Protein AF-A0A170YDX3-F1 (afdb_monomer)

Structure (mmCIF, N/CA/C/O backbone):
data_AF-A0A170YDX3-F1
#
_entry.id   AF-A0A170YDX3-F1
#
loop_
_atom_site.group_PDB
_atom_site.id
_atom_site.type_symbol
_atom_site.label_atom_id
_atom_site.label_alt_id
_atom_site.label_comp_id
_atom_site.label_asym_id
_atom_site.label_entity_id
_atom_site.label_seq_id
_atom_site.pdbx_PDB_ins_code
_atom_site.Cartn_x
_atom_site.Cartn_y
_atom_site.Cartn_z
_atom_site.occupancy
_atom_site.B_iso_or_equiv
_atom_site.auth_seq_id
_atom_site.auth_comp_id
_atom_site.auth_asym_id
_atom_site.auth_atom_id
_atom_site.pdbx_PDB_model_num
ATOM 1 N N . LEU A 1 1 ? 2.307 12.681 -6.350 1.00 45.25 1 LEU A N 1
ATOM 2 C CA . LEU A 1 1 ? 1.265 11.631 -6.462 1.00 45.25 1 LEU A CA 1
ATOM 3 C C . LEU A 1 1 ? 0.857 11.036 -5.108 1.00 45.25 1 LEU A C 1
ATOM 5 O O . LEU A 1 1 ? -0.333 10.870 -4.889 1.00 45.25 1 LEU A O 1
ATOM 9 N N . MET A 1 2 ? 1.795 10.780 -4.183 1.00 42.75 2 MET A N 1
ATOM 10 C CA . MET A 1 2 ? 1.496 10.234 -2.843 1.00 42.75 2 MET A CA 1
ATOM 11 C C . MET A 1 2 ? 0.417 10.961 -2.006 1.00 42.75 2 MET A C 1
ATOM 13 O O . MET A 1 2 ? -0.334 10.257 -1.342 1.00 42.75 2 MET A O 1
ATOM 17 N N . PRO A 1 3 ? 0.260 12.305 -2.028 1.00 48.34 3 PRO A N 1
ATOM 18 C CA . PRO A 1 3 ? -0.672 12.975 -1.110 1.00 48.34 3 PRO A CA 1
ATOM 19 C C . PRO A 1 3 ? -2.149 12.617 -1.329 1.00 48.34 3 PRO A C 1
ATOM 21 O O . PRO A 1 3 ? -2.881 12.421 -0.366 1.00 48.34 3 PRO A O 1
ATOM 24 N N . ALA A 1 4 ? -2.585 12.480 -2.587 1.00 56.72 4 ALA A N 1
ATOM 25 C CA . ALA A 1 4 ? -3.968 12.115 -2.903 1.00 56.72 4 ALA A CA 1
ATOM 26 C C . ALA A 1 4 ? -4.280 10.663 -2.501 1.00 56.72 4 ALA A C 1
ATOM 28 O O . ALA A 1 4 ? -5.357 10.379 -1.986 1.00 56.72 4 ALA A O 1
ATOM 29 N N . LEU A 1 5 ? -3.310 9.759 -2.677 1.00 55.88 5 LEU A N 1
ATOM 30 C CA . LEU A 1 5 ? -3.430 8.355 -2.284 1.00 55.88 5 LEU A CA 1
ATOM 31 C C . LEU A 1 5 ? -3.449 8.191 -0.767 1.00 55.88 5 LEU A C 1
ATOM 33 O O . LEU A 1 5 ? -4.274 7.448 -0.251 1.00 55.88 5 LEU A O 1
ATOM 37 N N . LEU A 1 6 ? -2.584 8.917 -0.056 1.00 62.16 6 LEU A N 1
ATOM 38 C CA . LEU A 1 6 ? -2.574 8.945 1.407 1.00 62.16 6 LEU A CA 1
ATOM 39 C C . LEU A 1 6 ? -3.894 9.496 1.963 1.00 62.16 6 LEU A C 1
ATOM 41 O O . LEU A 1 6 ? -4.414 8.945 2.928 1.00 62.16 6 LEU A O 1
ATOM 45 N N . GLY A 1 7 ? -4.476 10.516 1.321 1.00 64.94 7 GLY A N 1
ATOM 46 C CA . GLY A 1 7 ? -5.788 11.053 1.693 1.00 64.94 7 GLY A CA 1
ATOM 47 C C . GLY A 1 7 ? -6.932 10.055 1.483 1.00 64.94 7 GLY A C 1
ATOM 48 O O . GLY A 1 7 ? -7.722 9.823 2.397 1.00 64.94 7 GLY A O 1
ATOM 49 N N . LEU A 1 8 ? -7.001 9.421 0.307 1.00 65.75 8 LEU A N 1
ATOM 50 C CA . LEU A 1 8 ? -8.024 8.414 -0.010 1.00 65.75 8 LEU A CA 1
ATOM 51 C C . LEU A 1 8 ? -7.902 7.169 0.875 1.00 65.75 8 LEU A C 1
ATOM 53 O O . LEU A 1 8 ? -8.895 6.714 1.440 1.00 65.75 8 LEU A O 1
ATOM 57 N N . LYS A 1 9 ? -6.683 6.652 1.044 1.00 69.62 9 LYS A N 1
ATOM 58 C CA . LYS A 1 9 ? -6.397 5.507 1.910 1.00 69.62 9 LYS A CA 1
ATOM 59 C C . LYS A 1 9 ? -6.723 5.814 3.373 1.00 69.62 9 LYS A C 1
ATOM 61 O O . LYS A 1 9 ? -7.405 5.021 4.019 1.00 69.62 9 LYS A O 1
ATOM 66 N N . GLY A 1 10 ? -6.291 6.974 3.870 1.00 69.88 10 GLY A N 1
ATOM 67 C CA . GLY A 1 10 ? -6.562 7.405 5.240 1.00 69.88 10 GLY A CA 1
ATOM 68 C C . GLY A 1 10 ? -8.059 7.514 5.529 1.00 69.88 10 GLY A C 1
ATOM 69 O O . GLY A 1 10 ? -8.504 7.110 6.598 1.00 69.88 10 GLY A O 1
ATOM 70 N N . ASN A 1 11 ? -8.858 7.962 4.556 1.00 75.81 11 ASN A N 1
ATOM 71 C CA . ASN A 1 11 ? -10.313 8.033 4.696 1.00 75.81 11 ASN A CA 1
ATOM 72 C C . ASN A 1 11 ? -10.962 6.643 4.848 1.00 75.81 11 ASN A C 1
ATOM 74 O O . ASN A 1 11 ? -11.883 6.468 5.648 1.00 75.81 11 ASN A O 1
ATOM 78 N N . LEU A 1 12 ? -10.468 5.635 4.121 1.00 73.31 12 LEU A N 1
ATOM 79 C CA . LEU A 1 12 ? -10.965 4.258 4.219 1.00 73.31 12 LEU A CA 1
ATOM 80 C C . LEU A 1 12 ? -10.582 3.592 5.538 1.00 73.31 12 LEU A C 1
ATOM 82 O O . LEU A 1 12 ? -11.432 2.999 6.202 1.00 73.31 12 LEU A O 1
ATOM 86 N N . GLU A 1 13 ? -9.323 3.734 5.946 1.00 74.75 13 GLU A N 1
ATOM 87 C CA . GLU A 1 13 ? -8.819 3.155 7.193 1.00 74.75 13 GLU A CA 1
ATOM 88 C C . GLU A 1 13 ? -9.470 3.807 8.420 1.00 74.75 13 GLU A C 1
ATOM 90 O O . GLU A 1 13 ? -9.848 3.103 9.355 1.00 74.75 13 GLU A O 1
ATOM 95 N N . MET A 1 14 ? -9.700 5.122 8.385 1.00 74.69 14 MET A N 1
ATOM 96 C CA . MET A 1 14 ? -10.436 5.845 9.426 1.00 74.69 14 MET A CA 1
ATOM 97 C C . MET A 1 14 ? -11.924 5.464 9.445 1.00 74.69 14 MET A C 1
ATOM 99 O O . MET A 1 14 ? -12.513 5.262 10.507 1.00 74.69 14 MET A O 1
ATOM 103 N N . THR A 1 15 ? -12.543 5.268 8.277 1.00 78.38 15 THR A N 1
ATOM 104 C CA . THR A 1 15 ? -13.930 4.779 8.215 1.00 78.38 15 THR A CA 1
ATOM 105 C C . THR A 1 15 ? -14.043 3.375 8.815 1.00 78.38 15 THR A C 1
ATOM 107 O O . THR A 1 15 ? -14.956 3.119 9.602 1.00 78.38 15 THR A O 1
ATOM 110 N N . LEU A 1 16 ? -13.106 2.473 8.505 1.00 77.81 16 LEU A N 1
ATOM 111 C CA . LEU A 1 16 ? -13.043 1.142 9.111 1.00 77.81 16 LEU A CA 1
ATOM 112 C C . LEU A 1 16 ? -12.835 1.227 10.633 1.00 77.81 16 LEU A C 1
ATOM 114 O O . LEU A 1 16 ? -13.528 0.538 11.381 1.00 77.81 16 LEU A O 1
ATOM 118 N N . ALA A 1 17 ? -11.921 2.085 11.089 1.00 75.12 17 ALA A N 1
ATOM 119 C CA . ALA A 1 17 ? -11.635 2.304 12.503 1.00 75.12 17 ALA A CA 1
ATOM 120 C C . ALA A 1 17 ? -12.865 2.797 13.282 1.00 75.12 17 ALA A C 1
ATOM 122 O O . ALA A 1 17 ? -13.174 2.237 14.335 1.00 75.12 17 ALA A O 1
ATOM 123 N N . SER A 1 18 ? -13.612 3.768 12.748 1.00 77.69 18 SER A N 1
ATOM 124 C CA . SER A 1 18 ? -14.830 4.281 13.393 1.00 77.69 18 SER A CA 1
ATOM 125 C C . SER A 1 18 ? -15.947 3.231 13.469 1.00 77.69 18 SER A C 1
ATOM 127 O O . SER A 1 18 ? -16.601 3.095 14.508 1.00 77.69 18 SER A O 1
ATOM 129 N N . ARG A 1 19 ? -16.131 2.423 12.410 1.00 78.06 19 ARG A N 1
ATOM 130 C CA . ARG A 1 19 ? -17.094 1.308 12.395 1.00 78.06 19 ARG A CA 1
ATOM 131 C C . ARG A 1 19 ? -16.729 0.257 13.436 1.00 78.06 19 ARG A C 1
ATOM 133 O O . ARG A 1 19 ? -17.566 -0.113 14.253 1.00 78.06 19 ARG A O 1
ATOM 140 N N . LEU A 1 20 ? -15.462 -0.154 13.464 1.00 75.06 20 LEU A N 1
ATOM 141 C CA . LEU A 1 20 ? -14.957 -1.101 14.456 1.00 75.06 20 LEU A CA 1
ATOM 142 C C . LEU A 1 20 ? -15.075 -0.551 15.881 1.00 75.06 20 LEU A C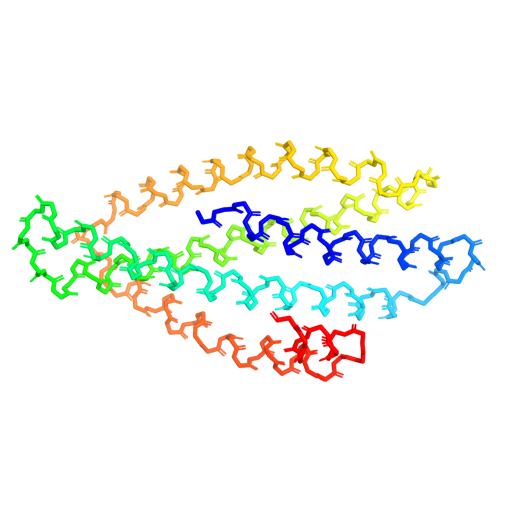 1
ATOM 144 O O . LEU A 1 20 ? -15.495 -1.274 16.776 1.00 75.06 20 LEU A O 1
ATOM 148 N N . SER A 1 21 ? -14.768 0.725 16.104 1.00 72.94 21 SER A N 1
ATOM 149 C CA . SER A 1 21 ? -14.912 1.360 17.418 1.00 72.94 21 SER A CA 1
ATOM 150 C C . SER A 1 21 ? -16.370 1.396 17.888 1.00 72.94 21 SER A C 1
ATOM 152 O O . SER A 1 21 ? -16.649 1.110 19.054 1.00 72.94 21 SER A O 1
ATOM 154 N N . THR A 1 22 ? -17.308 1.666 16.978 1.00 77.19 22 THR A N 1
ATOM 155 C CA . THR A 1 22 ? -18.746 1.673 17.282 1.00 77.19 22 THR A CA 1
ATOM 156 C C . THR A 1 22 ? -19.232 0.279 17.682 1.00 77.19 22 THR A C 1
ATOM 158 O O . THR A 1 22 ? -19.856 0.127 18.733 1.00 77.19 22 THR A O 1
ATOM 161 N N . GLU A 1 23 ? -18.871 -0.753 16.915 1.00 73.94 23 GLU A N 1
ATOM 162 C CA . GLU A 1 23 ? -19.208 -2.148 17.235 1.00 73.94 23 GLU A CA 1
ATOM 163 C C . GLU A 1 23 ? -18.539 -2.638 18.535 1.00 73.94 23 GLU A C 1
ATOM 165 O O . GLU A 1 23 ? -19.144 -3.391 19.307 1.00 73.94 23 GLU A O 1
ATOM 170 N N . ALA A 1 24 ? -17.323 -2.162 18.841 1.00 71.19 24 ALA A N 1
ATOM 171 C CA . ALA A 1 24 ? -16.646 -2.413 20.118 1.00 71.19 24 ALA A CA 1
ATOM 172 C C . ALA A 1 24 ? -17.432 -1.846 21.300 1.00 71.19 24 ALA A C 1
ATOM 174 O O . ALA A 1 24 ? -17.653 -2.529 22.302 1.00 71.19 24 ALA A O 1
ATOM 175 N N . ASN A 1 25 ? -17.851 -0.584 21.182 1.00 70.12 25 ASN A N 1
ATOM 176 C CA . ASN A 1 25 ? -18.515 0.146 22.255 1.00 70.12 25 ASN A CA 1
ATOM 177 C C . ASN A 1 25 ? -19.943 -0.359 22.506 1.00 70.12 25 ASN A C 1
ATOM 179 O O . ASN A 1 25 ? -20.414 -0.347 23.641 1.00 70.12 25 ASN A O 1
ATOM 183 N N . LEU A 1 26 ? -20.611 -0.865 21.468 1.00 73.62 26 LEU A N 1
ATOM 184 C CA . LEU A 1 26 ? -21.913 -1.527 21.580 1.00 73.62 26 LEU A CA 1
ATOM 185 C C . LEU A 1 26 ? -21.824 -2.940 22.189 1.00 73.62 26 LEU A C 1
ATOM 187 O O . LEU A 1 26 ? -22.855 -3.588 22.366 1.00 73.62 26 LEU A O 1
ATOM 191 N N . GLY A 1 27 ? -20.619 -3.436 22.499 1.00 65.25 27 GLY A N 1
ATOM 192 C CA . GLY A 1 27 ? -20.403 -4.797 23.002 1.00 65.25 27 GLY A CA 1
ATOM 193 C C . GLY A 1 27 ? -20.709 -5.882 21.964 1.00 65.25 27 GLY A C 1
ATOM 194 O O . GLY A 1 27 ? -20.820 -7.055 22.316 1.00 65.25 27 GLY A O 1
ATOM 195 N N . ARG A 1 28 ? -20.849 -5.492 20.690 1.00 59.84 28 ARG A N 1
ATOM 196 C CA . ARG A 1 28 ? -21.232 -6.342 19.552 1.00 59.84 28 ARG A CA 1
ATOM 197 C C . ARG A 1 28 ? -20.047 -6.896 18.770 1.00 59.84 28 ARG A C 1
ATOM 199 O O . ARG A 1 28 ? -20.241 -7.631 17.813 1.00 59.84 28 ARG A O 1
ATOM 206 N N . MET A 1 29 ? -18.823 -6.692 19.257 1.00 62.59 29 MET A N 1
ATOM 207 C CA . MET A 1 29 ? -17.602 -7.348 18.759 1.00 62.59 29 MET A CA 1
ATOM 208 C C . MET A 1 29 ? -17.585 -8.888 18.840 1.00 62.59 29 MET A C 1
ATOM 210 O O . MET A 1 29 ? -16.539 -9.508 18.665 1.00 62.59 29 MET A O 1
ATOM 214 N N . ALA A 1 30 ? -18.723 -9.517 19.123 1.00 53.84 30 ALA A N 1
ATOM 215 C CA . ALA A 1 30 ? -18.868 -10.949 19.302 1.00 53.84 30 ALA A CA 1
ATOM 216 C C . ALA A 1 30 ? -18.833 -11.744 17.987 1.00 53.84 30 ALA A C 1
ATOM 218 O O . ALA A 1 30 ? -18.538 -12.935 18.047 1.00 53.84 30 ALA A O 1
ATOM 219 N N . ASP A 1 31 ? -19.078 -11.121 16.824 1.00 71.25 31 ASP A N 1
ATOM 220 C CA . ASP A 1 31 ? -19.025 -11.812 15.532 1.00 71.25 31 ASP A CA 1
ATOM 221 C C . ASP A 1 31 ? -17.697 -11.561 14.789 1.00 71.25 31 ASP A C 1
ATOM 223 O O . ASP A 1 31 ? -17.578 -10.636 13.978 1.00 71.25 31 ASP A O 1
ATOM 227 N N . PRO A 1 32 ? -16.670 -12.416 14.985 1.00 70.50 32 PRO A N 1
ATOM 228 C CA . PRO A 1 32 ? -15.399 -12.295 14.270 1.00 70.50 32 PRO A CA 1
ATOM 229 C C . PRO A 1 32 ? -15.576 -12.402 12.750 1.00 70.50 32 PRO A C 1
ATOM 231 O O . PRO A 1 32 ? -14.732 -11.919 12.001 1.00 70.50 32 PRO A O 1
ATOM 234 N N . LYS A 1 33 ? -16.671 -13.008 12.274 1.00 77.00 33 LYS A N 1
ATOM 235 C CA . LYS A 1 33 ? -16.996 -13.088 10.845 1.00 77.00 33 LYS A CA 1
ATOM 236 C C . LYS A 1 33 ? -17.240 -11.713 10.230 1.00 77.00 33 LYS A C 1
ATOM 238 O O . LYS A 1 33 ? -16.701 -11.440 9.161 1.00 77.00 33 LYS A O 1
ATOM 243 N N . GLU A 1 34 ? -18.011 -10.858 10.895 1.00 75.75 34 GLU A N 1
ATOM 244 C CA . GLU A 1 34 ? -18.352 -9.525 10.386 1.00 75.75 34 GLU A CA 1
ATOM 245 C C . GLU A 1 34 ? -17.118 -8.613 10.389 1.00 75.75 34 GLU A C 1
ATOM 247 O O . GLU A 1 34 ? -16.830 -7.919 9.413 1.00 75.75 34 GLU A O 1
ATOM 252 N N . LEU A 1 35 ? -16.299 -8.732 11.438 1.00 75.69 35 LEU A N 1
ATOM 253 C CA . LEU A 1 35 ? -15.000 -8.073 11.552 1.00 75.69 35 LEU A CA 1
ATOM 254 C C . LEU A 1 35 ? -14.048 -8.460 10.407 1.00 75.69 35 LEU A C 1
ATOM 256 O O . LEU A 1 35 ? -13.483 -7.589 9.741 1.00 75.69 35 LEU A O 1
ATOM 260 N N . TRP A 1 36 ? -13.906 -9.759 10.128 1.00 78.06 36 TRP A N 1
ATOM 261 C CA . TRP A 1 36 ? -13.095 -10.246 9.009 1.00 78.06 36 TRP A CA 1
ATOM 262 C C . TRP A 1 36 ? -13.655 -9.825 7.646 1.00 78.06 36 TRP A C 1
ATOM 264 O O . TRP A 1 36 ? -12.875 -9.531 6.736 1.00 78.06 36 TRP A O 1
ATOM 274 N N . MET A 1 37 ? -14.978 -9.741 7.489 1.00 78.31 37 MET A N 1
ATOM 275 C CA . MET A 1 37 ? -15.607 -9.204 6.278 1.00 78.31 37 MET A CA 1
ATOM 276 C C . MET A 1 37 ? -15.249 -7.730 6.068 1.00 78.31 37 MET A C 1
ATOM 278 O O . MET A 1 37 ? -14.798 -7.364 4.984 1.00 78.31 37 MET A O 1
ATOM 282 N N . MET A 1 38 ? -15.359 -6.887 7.095 1.00 77.00 38 MET A N 1
ATOM 283 C CA . MET A 1 38 ? -14.991 -5.470 6.988 1.00 77.00 38 MET A CA 1
ATOM 284 C C . MET A 1 38 ? -13.497 -5.278 6.680 1.00 77.00 38 MET A C 1
ATOM 286 O O . MET A 1 38 ? -13.139 -4.504 5.789 1.00 77.00 38 MET A O 1
ATOM 290 N N . ILE A 1 39 ? -12.624 -6.026 7.362 1.00 81.00 39 ILE A N 1
ATOM 291 C CA . ILE A 1 39 ? -11.168 -5.979 7.156 1.00 81.00 39 ILE A CA 1
ATOM 292 C C . ILE A 1 39 ? -10.787 -6.428 5.741 1.00 81.00 39 ILE A C 1
ATOM 294 O O . ILE A 1 39 ? -10.029 -5.738 5.058 1.00 81.00 39 ILE A O 1
ATOM 298 N N . SER A 1 40 ? -11.302 -7.575 5.292 1.00 80.81 40 SER A N 1
ATOM 299 C CA . SER A 1 40 ? -10.967 -8.132 3.974 1.00 80.81 40 SER A CA 1
ATOM 300 C C . SER A 1 40 ? -11.466 -7.251 2.830 1.00 80.81 40 SER A C 1
ATOM 302 O O . SER A 1 40 ? -10.737 -7.059 1.857 1.00 80.81 40 SER A O 1
ATOM 304 N N . GLY A 1 41 ? -12.653 -6.651 2.968 1.00 80.44 41 GLY A N 1
ATOM 305 C CA . GLY A 1 41 ? -13.157 -5.659 2.020 1.00 80.44 41 GLY A CA 1
ATOM 306 C C . GLY A 1 41 ? -12.241 -4.442 1.936 1.00 80.44 41 GLY A C 1
ATOM 307 O O . GLY A 1 41 ? -11.830 -4.054 0.842 1.00 80.44 41 GLY A O 1
ATOM 308 N N . ASN A 1 42 ? -11.867 -3.863 3.082 1.00 82.75 42 ASN A N 1
ATOM 309 C CA . ASN A 1 42 ? -10.978 -2.701 3.114 1.00 82.75 42 ASN A CA 1
ATOM 310 C C . ASN A 1 42 ? -9.611 -3.012 2.485 1.00 82.75 42 ASN A C 1
ATOM 312 O O . ASN A 1 42 ? -9.109 -2.241 1.668 1.00 82.75 42 ASN A O 1
ATOM 316 N N . LEU A 1 43 ? -9.035 -4.175 2.806 1.00 82.12 43 LEU A N 1
ATOM 317 C CA . LEU A 1 43 ? -7.765 -4.613 2.233 1.00 82.12 43 LEU A CA 1
ATOM 318 C C . LEU A 1 43 ? -7.862 -4.791 0.710 1.00 82.12 43 LEU A C 1
ATOM 320 O O . LEU A 1 43 ? -6.948 -4.387 -0.005 1.00 82.12 43 LEU A O 1
ATOM 324 N N . ALA A 1 44 ? -8.978 -5.324 0.206 1.00 81.56 44 ALA A N 1
ATOM 325 C CA . ALA A 1 44 ? -9.219 -5.480 -1.226 1.00 81.56 44 ALA A CA 1
ATOM 326 C C . ALA A 1 44 ? -9.306 -4.134 -1.968 1.00 81.56 44 ALA A C 1
ATOM 328 O O . ALA A 1 44 ? -8.731 -3.987 -3.049 1.00 81.56 44 ALA A O 1
ATOM 329 N N . VAL A 1 45 ? -9.968 -3.132 -1.379 1.00 81.00 45 VAL A N 1
ATOM 330 C CA . VAL A 1 45 ? -10.041 -1.779 -1.960 1.00 81.00 45 VAL A CA 1
ATOM 331 C C . VAL A 1 45 ? -8.667 -1.106 -1.957 1.00 81.00 45 VAL A C 1
ATOM 333 O O . VAL A 1 45 ? -8.252 -0.566 -2.984 1.00 81.00 45 VAL A O 1
ATOM 336 N N . VAL A 1 46 ? -7.924 -1.188 -0.847 1.00 81.00 46 VAL A N 1
ATOM 337 C CA . VAL A 1 46 ? -6.556 -0.645 -0.753 1.00 81.00 46 VAL A CA 1
ATOM 338 C C . VAL A 1 46 ? -5.631 -1.301 -1.785 1.00 81.00 46 VAL A C 1
ATOM 340 O O . VAL A 1 46 ? -4.832 -0.608 -2.413 1.00 81.00 46 VAL A O 1
ATOM 343 N N . GLN A 1 47 ? -5.770 -2.609 -2.027 1.00 82.56 47 GLN A N 1
ATOM 344 C CA . GLN A 1 47 ? -5.041 -3.304 -3.094 1.00 82.56 47 GLN A CA 1
ATOM 345 C C . GLN A 1 47 ? -5.395 -2.786 -4.489 1.00 82.56 47 GLN A C 1
ATOM 347 O O . GLN A 1 47 ? -4.496 -2.517 -5.285 1.00 82.56 47 GLN A O 1
ATOM 352 N N . CYS A 1 48 ? -6.682 -2.592 -4.786 1.00 82.06 48 CYS A N 1
ATOM 353 C CA . CYS A 1 48 ? -7.098 -2.037 -6.075 1.00 82.06 48 CYS A CA 1
ATOM 354 C C . CYS A 1 48 ? -6.498 -0.641 -6.302 1.00 82.06 48 CYS A C 1
ATOM 356 O O . CYS A 1 48 ? -5.913 -0.385 -7.356 1.00 82.06 48 CYS A O 1
ATOM 358 N N . GLN A 1 49 ? -6.567 0.239 -5.298 1.00 80.38 49 GLN A N 1
ATOM 359 C CA . GLN A 1 49 ? -5.980 1.581 -5.379 1.00 80.38 49 GLN A CA 1
ATOM 360 C C . GLN A 1 49 ? -4.460 1.533 -5.589 1.00 80.38 49 GLN A C 1
ATOM 362 O O . GLN A 1 49 ? -3.923 2.279 -6.410 1.00 80.38 49 GLN A O 1
ATOM 367 N N . ALA A 1 50 ? -3.766 0.631 -4.892 1.00 81.44 50 ALA A N 1
ATOM 368 C CA . ALA A 1 50 ? -2.323 0.456 -5.014 1.00 81.44 50 ALA A CA 1
ATOM 369 C C . ALA A 1 50 ? -1.891 0.052 -6.427 1.00 81.44 50 ALA A C 1
ATOM 371 O O . ALA A 1 50 ? -0.921 0.599 -6.953 1.00 81.44 50 ALA A O 1
ATOM 372 N N . ILE A 1 51 ? -2.624 -0.870 -7.054 1.00 82.50 51 ILE A N 1
ATOM 373 C CA . ILE A 1 51 ? -2.336 -1.336 -8.413 1.00 82.50 51 ILE A CA 1
ATOM 374 C C . ILE A 1 51 ? -2.567 -0.210 -9.423 1.00 82.50 51 ILE A C 1
ATOM 376 O O . ILE A 1 51 ? -1.688 0.068 -10.242 1.00 82.50 51 ILE A O 1
ATOM 380 N N . VAL A 1 52 ? -3.711 0.479 -9.331 1.00 82.12 52 VAL A N 1
ATOM 381 C CA . VAL A 1 52 ? -4.043 1.613 -10.210 1.00 82.12 52 VAL A CA 1
ATOM 382 C C . VAL A 1 52 ? -2.974 2.700 -10.112 1.00 82.12 52 VAL A C 1
ATOM 384 O O . VAL A 1 52 ? -2.513 3.223 -11.128 1.00 82.12 52 VAL A O 1
ATOM 387 N N . VAL A 1 53 ? -2.519 3.012 -8.899 1.00 81.50 53 VAL A N 1
ATOM 388 C CA . VAL A 1 53 ? -1.513 4.059 -8.711 1.00 81.50 53 VAL A CA 1
ATOM 389 C C . VAL A 1 53 ? -0.111 3.596 -9.085 1.00 81.50 53 VAL A C 1
ATOM 391 O O . VAL A 1 53 ? 0.633 4.388 -9.659 1.00 81.50 53 VAL A O 1
ATOM 394 N N . GLY A 1 54 ? 0.250 2.336 -8.846 1.00 82.81 54 GLY A N 1
ATOM 395 C CA . GLY A 1 54 ? 1.494 1.763 -9.366 1.00 82.81 54 GLY A CA 1
ATOM 396 C C . GLY A 1 54 ? 1.559 1.863 -10.892 1.00 82.81 54 GLY A C 1
ATOM 397 O O . GLY A 1 54 ? 2.571 2.279 -11.455 1.00 82.81 54 GLY A O 1
ATOM 398 N N . PHE A 1 55 ? 0.442 1.597 -11.570 1.00 81.00 55 PHE A N 1
ATOM 399 C CA . PHE A 1 55 ? 0.355 1.737 -13.019 1.00 81.00 55 PHE A CA 1
ATOM 400 C C . PHE A 1 55 ? 0.491 3.199 -13.472 1.00 81.00 55 PHE A C 1
ATOM 402 O O . PHE A 1 55 ? 1.347 3.507 -14.303 1.00 81.00 55 PHE A O 1
ATOM 409 N N . LEU A 1 56 ? -0.273 4.123 -12.881 1.00 83.25 56 LEU A N 1
ATOM 410 C CA . LEU A 1 56 ? -0.169 5.560 -13.178 1.00 83.25 56 LEU A CA 1
ATOM 411 C C . LEU A 1 56 ? 1.239 6.112 -12.908 1.00 83.25 56 LEU A C 1
ATOM 413 O O . LEU A 1 56 ? 1.764 6.889 -13.704 1.00 83.25 56 LEU A O 1
ATOM 417 N N . SER A 1 57 ? 1.870 5.684 -11.814 1.00 82.25 57 SER A N 1
ATOM 418 C CA . SER A 1 57 ? 3.244 6.051 -11.464 1.00 82.25 57 SER A CA 1
ATOM 419 C C . SER A 1 57 ? 4.232 5.602 -12.542 1.00 82.25 57 SER A C 1
ATOM 421 O O . SER A 1 57 ? 5.086 6.383 -12.965 1.00 82.25 57 SER A O 1
ATOM 423 N N . SER A 1 58 ? 4.067 4.381 -13.062 1.00 82.50 58 SER A N 1
ATOM 424 C CA . SER A 1 58 ? 4.899 3.886 -14.159 1.00 82.50 58 SER A CA 1
ATOM 425 C C . SER A 1 58 ? 4.735 4.686 -15.454 1.00 82.50 58 SER A C 1
ATOM 427 O O . SER A 1 58 ? 5.734 4.976 -16.106 1.00 82.50 58 SER A O 1
ATOM 429 N N . LEU A 1 59 ? 3.514 5.121 -15.793 1.00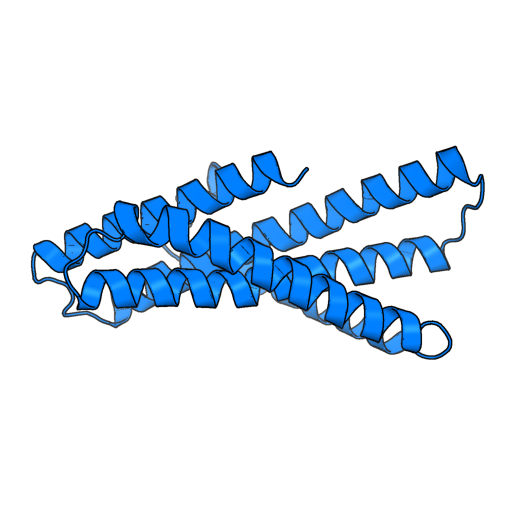 83.94 59 LEU A N 1
ATOM 430 C CA . LEU A 1 59 ? 3.273 5.976 -16.961 1.00 83.94 59 LEU A CA 1
ATOM 431 C C . LEU A 1 59 ? 4.001 7.314 -16.831 1.00 83.94 59 LEU A C 1
ATOM 433 O O . LEU A 1 59 ? 4.679 7.742 -17.764 1.00 83.94 59 LEU A O 1
ATOM 437 N N . VAL A 1 60 ? 3.907 7.950 -15.661 1.00 84.19 60 VAL A N 1
ATOM 438 C CA . VAL A 1 60 ? 4.624 9.201 -15.382 1.00 84.19 60 VAL A CA 1
ATOM 439 C C . VAL A 1 60 ? 6.133 8.990 -15.502 1.00 84.19 60 VAL A C 1
ATOM 441 O O . VAL A 1 60 ? 6.809 9.787 -16.147 1.00 84.19 60 VAL A O 1
ATOM 444 N N . ALA A 1 61 ? 6.663 7.904 -14.940 1.00 82.44 61 ALA A N 1
ATOM 445 C CA . ALA A 1 61 ? 8.089 7.605 -15.011 1.00 82.44 61 ALA A CA 1
ATOM 446 C C . ALA A 1 61 ? 8.577 7.390 -16.455 1.00 82.44 61 ALA A C 1
ATOM 448 O O . ALA A 1 61 ? 9.646 7.879 -16.811 1.00 82.44 61 ALA A O 1
ATOM 449 N N . VAL A 1 62 ? 7.784 6.728 -17.303 1.00 82.75 62 VAL A N 1
ATOM 450 C CA . VAL A 1 62 ? 8.096 6.526 -18.730 1.00 82.75 62 VAL A CA 1
ATOM 451 C C . VAL A 1 62 ? 8.095 7.850 -19.495 1.00 82.75 62 VAL A C 1
ATOM 453 O O . VAL A 1 62 ? 9.010 8.096 -20.279 1.00 82.75 62 VAL A O 1
ATOM 456 N N . ILE A 1 63 ? 7.115 8.725 -19.242 1.00 85.00 63 ILE A N 1
ATOM 457 C CA . ILE A 1 63 ? 7.057 10.062 -19.854 1.00 85.00 63 ILE A CA 1
ATOM 458 C C . ILE A 1 63 ? 8.290 10.885 -19.460 1.00 85.00 63 ILE A C 1
ATOM 460 O O . ILE A 1 63 ? 8.908 11.508 -20.318 1.00 85.00 63 ILE A O 1
ATOM 464 N N . LEU A 1 64 ? 8.680 10.864 -18.182 1.00 83.62 64 LEU A N 1
ATOM 465 C CA . LEU A 1 64 ? 9.878 11.567 -17.715 1.00 83.62 64 LEU A CA 1
ATOM 466 C C . LEU A 1 64 ? 11.149 10.993 -18.353 1.00 83.62 64 LEU A C 1
ATOM 468 O O . LEU A 1 64 ? 11.991 11.760 -18.813 1.00 83.62 64 LEU A O 1
ATOM 472 N N . LEU A 1 65 ? 11.277 9.664 -18.431 1.00 82.62 65 LEU A N 1
ATOM 473 C CA . LEU A 1 65 ? 12.433 9.015 -19.056 1.00 82.62 65 LEU A CA 1
ATOM 474 C C . LEU A 1 65 ? 12.581 9.440 -20.524 1.00 82.62 65 LEU A C 1
ATOM 476 O O . LEU A 1 65 ? 13.684 9.761 -20.961 1.00 82.62 65 LEU A O 1
ATOM 480 N N . TYR A 1 66 ? 11.462 9.505 -21.249 1.00 82.25 66 TYR A N 1
ATOM 481 C CA . TYR A 1 66 ? 11.423 9.975 -22.630 1.00 82.25 66 TYR A CA 1
ATOM 482 C C . TYR A 1 66 ? 11.849 11.446 -22.749 1.00 82.25 66 TYR A C 1
ATOM 484 O O . TYR A 1 66 ? 12.722 11.765 -23.546 1.00 82.25 66 TYR A O 1
ATOM 492 N N . VAL A 1 67 ? 11.297 12.337 -21.918 1.00 87.25 67 VAL A N 1
ATOM 493 C CA . VAL A 1 67 ? 11.584 13.783 -21.981 1.00 87.25 67 VAL A CA 1
ATOM 494 C C . VAL A 1 67 ? 13.034 14.121 -21.615 1.00 87.25 67 VAL A C 1
ATOM 496 O O . VAL A 1 67 ? 13.616 15.017 -22.220 1.00 87.25 67 VAL A O 1
ATOM 499 N N . PHE A 1 68 ? 13.617 13.449 -20.618 1.00 84.69 68 PHE A N 1
ATOM 500 C CA . PHE A 1 68 ? 14.949 13.798 -20.106 1.00 84.69 68 PHE A CA 1
ATOM 501 C C . PHE A 1 68 ? 16.103 13.075 -20.799 1.00 84.69 68 PHE A C 1
ATOM 503 O O . PHE A 1 68 ? 17.204 13.622 -20.848 1.00 84.69 68 PHE A O 1
ATOM 510 N N . HIS A 1 69 ? 15.884 11.854 -21.291 1.00 79.19 69 HIS A N 1
ATOM 511 C CA . HIS A 1 69 ? 16.960 11.011 -21.816 1.00 79.19 69 HIS A CA 1
ATOM 512 C C . HIS A 1 69 ? 16.802 10.642 -23.293 1.00 79.19 69 HIS A C 1
ATOM 514 O O . HIS A 1 69 ? 17.729 10.050 -23.834 1.00 79.19 69 HIS A O 1
ATOM 520 N N . ASP A 1 70 ? 15.668 10.960 -23.933 1.00 73.25 70 ASP A N 1
ATOM 521 C CA . ASP A 1 70 ? 15.353 10.649 -25.344 1.00 73.25 70 ASP A CA 1
ATOM 522 C C . ASP A 1 70 ? 15.527 9.154 -25.715 1.00 73.25 70 ASP A C 1
ATOM 524 O O . ASP A 1 70 ? 15.547 8.755 -26.878 1.00 73.25 70 ASP A O 1
ATOM 528 N N . GLU A 1 71 ? 15.631 8.284 -24.703 1.00 65.81 71 GLU A N 1
ATOM 529 C CA . GLU A 1 71 ? 15.788 6.844 -24.853 1.00 65.81 71 GLU A CA 1
ATOM 530 C C . GLU A 1 71 ? 14.448 6.144 -24.632 1.00 65.81 71 GLU A C 1
ATOM 532 O O . GLU A 1 71 ? 14.029 5.875 -23.502 1.00 65.81 71 GLU A O 1
ATOM 537 N N . PHE A 1 72 ? 13.793 5.772 -25.730 1.00 68.00 72 PHE A N 1
ATOM 538 C CA . PHE A 1 72 ? 12.617 4.912 -25.681 1.00 68.00 72 PHE A CA 1
ATOM 539 C C . PHE A 1 72 ? 13.008 3.445 -25.894 1.00 68.00 72 PHE A C 1
ATOM 541 O O . PHE A 1 72 ? 13.068 2.949 -27.018 1.00 68.00 72 PHE A O 1
ATOM 548 N N . SER A 1 73 ? 13.265 2.725 -24.799 1.00 76.56 73 SER A N 1
ATOM 549 C CA . SER A 1 73 ? 13.426 1.267 -24.835 1.00 76.56 73 SER A CA 1
ATOM 550 C C . SER A 1 73 ? 12.190 0.578 -24.269 1.00 76.56 73 SER A C 1
ATOM 552 O O . SER A 1 73 ? 11.871 0.711 -23.086 1.00 76.56 73 SER A O 1
ATOM 554 N N . ILE A 1 74 ? 11.521 -0.216 -25.109 1.00 72.62 74 ILE A N 1
ATOM 555 C CA . ILE A 1 74 ? 10.339 -1.010 -24.736 1.00 72.62 74 ILE A CA 1
ATOM 556 C C . ILE A 1 74 ? 10.650 -1.922 -23.539 1.00 72.62 74 ILE A C 1
ATOM 558 O O . ILE A 1 74 ? 9.819 -2.076 -22.646 1.00 72.62 74 ILE A O 1
ATOM 562 N N . GLN A 1 75 ? 11.866 -2.472 -23.477 1.00 69.38 75 GLN A N 1
ATOM 563 C CA . GLN A 1 75 ? 12.306 -3.317 -22.366 1.00 69.38 75 GLN A CA 1
ATOM 564 C C . GLN A 1 75 ? 12.357 -2.537 -21.046 1.00 69.38 75 GLN A C 1
ATOM 566 O O . GLN A 1 75 ? 11.812 -3.003 -20.045 1.00 69.38 75 GLN A O 1
ATOM 571 N N . LYS A 1 76 ? 12.937 -1.327 -21.051 1.00 70.31 76 LYS A N 1
ATOM 572 C CA . LYS A 1 76 ? 12.997 -0.462 -19.861 1.00 70.31 76 LYS A CA 1
ATOM 573 C C . LYS A 1 76 ? 11.589 -0.065 -19.406 1.00 70.31 76 LYS A C 1
ATOM 575 O O . LYS A 1 76 ? 11.298 -0.151 -18.219 1.00 70.31 76 LYS A O 1
ATOM 580 N N . THR A 1 77 ? 10.702 0.276 -20.341 1.00 75.88 77 THR A N 1
ATOM 581 C CA . THR A 1 77 ? 9.299 0.639 -20.070 1.00 75.88 77 THR A CA 1
ATOM 582 C C . THR A 1 77 ? 8.510 -0.495 -19.412 1.00 75.88 77 THR A C 1
ATOM 584 O O . THR A 1 77 ? 7.875 -0.286 -18.376 1.00 75.88 77 THR A O 1
ATOM 587 N N . VAL A 1 78 ? 8.571 -1.709 -19.970 1.00 71.00 78 VAL A N 1
ATOM 588 C CA . VAL A 1 78 ? 7.872 -2.879 -19.409 1.00 71.00 78 VAL A CA 1
ATOM 589 C C . VAL A 1 78 ? 8.426 -3.231 -18.028 1.00 71.00 78 VAL A C 1
ATOM 591 O O . VAL A 1 78 ? 7.655 -3.500 -17.107 1.00 71.00 78 VAL A O 1
ATOM 594 N N . MET A 1 79 ? 9.747 -3.168 -17.852 1.00 69.38 79 MET A N 1
ATOM 595 C CA . MET A 1 79 ? 10.397 -3.463 -16.575 1.00 69.38 79 MET A CA 1
ATOM 596 C C . MET A 1 79 ? 10.063 -2.421 -15.495 1.00 69.38 79 MET A C 1
ATOM 598 O O . MET A 1 79 ? 9.800 -2.790 -14.349 1.00 69.38 79 MET A O 1
ATOM 602 N N . LEU A 1 80 ? 9.987 -1.134 -15.854 1.00 73.31 80 LEU A N 1
ATOM 603 C CA . LEU A 1 80 ? 9.563 -0.068 -14.941 1.00 73.31 80 LEU A CA 1
ATOM 604 C C . LEU A 1 80 ? 8.113 -0.248 -14.488 1.00 73.31 80 LEU A C 1
ATOM 606 O O . LEU A 1 80 ? 7.813 -0.087 -13.305 1.00 73.31 80 LEU A O 1
ATOM 610 N N . CYS A 1 81 ? 7.222 -0.608 -15.413 1.00 75.06 81 CYS A N 1
ATOM 611 C CA . CYS A 1 81 ? 5.823 -0.881 -15.099 1.00 75.06 81 CYS A CA 1
ATOM 612 C C . CYS A 1 81 ? 5.686 -2.082 -14.155 1.00 75.06 81 CYS A C 1
ATOM 614 O O . CYS A 1 81 ? 5.028 -1.980 -13.116 1.00 75.06 81 CYS A O 1
ATOM 616 N N . ALA A 1 82 ? 6.403 -3.172 -14.453 1.00 69.94 82 ALA A N 1
ATOM 617 C CA . ALA A 1 82 ? 6.472 -4.364 -13.611 1.00 69.94 82 ALA A CA 1
ATOM 618 C C . ALA A 1 82 ? 6.880 -4.036 -12.178 1.00 69.94 82 ALA A C 1
ATOM 620 O O . ALA A 1 82 ? 6.205 -4.409 -11.214 1.00 69.94 82 ALA A O 1
ATOM 621 N N . CYS A 1 83 ? 7.993 -3.315 -12.060 1.00 68.75 83 CYS A N 1
ATOM 622 C CA . CYS A 1 83 ? 8.582 -2.936 -10.792 1.00 68.75 83 CYS A CA 1
ATOM 623 C C . CYS A 1 83 ? 7.641 -2.024 -10.006 1.00 68.75 83 CYS A C 1
ATOM 625 O O . CYS A 1 83 ? 7.378 -2.285 -8.834 1.00 68.75 83 CYS A O 1
ATOM 627 N N . SER A 1 84 ? 7.085 -0.994 -10.648 1.00 76.25 84 SER A N 1
ATOM 628 C CA . SER A 1 84 ? 6.228 -0.018 -9.976 1.00 76.25 84 SER A CA 1
ATOM 629 C C . SER A 1 84 ? 4.952 -0.656 -9.429 1.00 76.25 84 SER A C 1
ATOM 631 O O . SER A 1 84 ? 4.646 -0.488 -8.249 1.00 76.25 84 SER A O 1
ATOM 633 N N . VAL A 1 85 ? 4.250 -1.456 -10.239 1.00 78.31 85 VAL A N 1
ATOM 634 C CA . VAL A 1 85 ? 3.014 -2.132 -9.815 1.00 78.31 85 VAL A CA 1
ATOM 635 C C . VAL A 1 85 ? 3.294 -3.164 -8.725 1.00 78.31 85 VAL A C 1
ATOM 637 O O . VAL A 1 85 ? 2.586 -3.194 -7.718 1.00 78.31 85 VAL A O 1
ATOM 640 N N . THR A 1 86 ? 4.345 -3.974 -8.880 1.00 70.69 86 THR A N 1
ATOM 641 C CA . THR A 1 86 ? 4.721 -4.990 -7.882 1.00 70.69 86 THR A CA 1
ATOM 642 C C . THR A 1 86 ? 5.092 -4.336 -6.553 1.00 70.69 86 THR A C 1
ATOM 644 O O . THR A 1 86 ? 4.569 -4.714 -5.505 1.00 70.69 86 THR A O 1
ATOM 647 N N . THR A 1 87 ? 5.938 -3.306 -6.593 1.00 71.00 87 THR A N 1
ATOM 648 C CA . THR A 1 87 ? 6.375 -2.569 -5.401 1.00 71.00 87 THR A CA 1
ATOM 649 C C . THR A 1 87 ? 5.191 -1.901 -4.710 1.00 71.00 87 THR A C 1
ATOM 651 O O . THR A 1 87 ? 5.025 -2.061 -3.502 1.00 71.00 87 THR A O 1
ATOM 654 N N . ALA A 1 88 ? 4.331 -1.208 -5.464 1.00 75.31 88 ALA A N 1
ATOM 655 C CA . ALA A 1 88 ? 3.153 -0.538 -4.919 1.00 75.31 88 ALA A CA 1
ATOM 656 C C . ALA A 1 88 ? 2.167 -1.527 -4.276 1.00 75.31 88 ALA A C 1
ATOM 658 O O . ALA A 1 88 ? 1.652 -1.254 -3.190 1.00 75.31 88 ALA A O 1
ATOM 659 N N . SER A 1 89 ? 1.945 -2.686 -4.903 1.00 78.06 89 SER A N 1
ATOM 660 C CA . SER A 1 89 ? 1.024 -3.717 -4.404 1.00 78.06 89 SER A CA 1
ATOM 661 C C . SER A 1 89 ? 1.544 -4.368 -3.121 1.00 78.06 89 SER A C 1
ATOM 663 O O . SER A 1 89 ? 0.823 -4.431 -2.123 1.00 78.06 89 SER A O 1
ATOM 665 N N . VAL A 1 90 ? 2.816 -4.786 -3.108 1.00 72.75 90 VAL A N 1
ATOM 666 C CA . VAL A 1 90 ? 3.460 -5.403 -1.934 1.00 72.75 90 VAL A CA 1
ATOM 667 C C . VAL A 1 90 ? 3.529 -4.419 -0.768 1.00 72.75 90 VAL A C 1
ATOM 669 O O . VAL A 1 90 ? 3.143 -4.768 0.350 1.00 72.75 90 VAL A O 1
ATOM 672 N N . ALA A 1 91 ? 3.952 -3.178 -1.026 1.00 72.19 91 ALA A N 1
ATOM 673 C CA . ALA A 1 91 ? 3.999 -2.135 -0.007 1.00 72.19 91 ALA A CA 1
ATOM 674 C C . ALA A 1 91 ? 2.611 -1.857 0.576 1.00 72.19 91 ALA A C 1
ATOM 676 O O . ALA A 1 91 ? 2.446 -1.815 1.795 1.00 72.19 91 ALA A O 1
ATOM 677 N N . SER A 1 92 ? 1.591 -1.748 -0.275 1.00 77.44 92 SER A N 1
ATOM 678 C CA . SER A 1 92 ? 0.223 -1.490 0.177 1.00 77.44 92 SER A CA 1
ATOM 679 C C . SER A 1 92 ? -0.396 -2.677 0.909 1.00 77.44 92 SER A C 1
ATOM 681 O O . SER A 1 92 ? -1.213 -2.467 1.802 1.00 77.44 92 SER A O 1
ATOM 683 N N . PHE A 1 93 ? 0.003 -3.910 0.587 1.00 76.81 93 PHE A N 1
ATOM 684 C CA . PHE A 1 93 ? -0.471 -5.113 1.277 1.00 76.81 93 PHE A CA 1
ATOM 685 C C . PHE A 1 93 ? 0.075 -5.189 2.696 1.00 76.81 93 PHE A C 1
ATOM 687 O O . PHE A 1 93 ? -0.692 -5.299 3.652 1.00 76.81 93 PHE A O 1
ATOM 694 N N . LEU A 1 94 ? 1.396 -5.066 2.831 1.00 73.56 94 LEU A N 1
ATOM 695 C CA . LEU A 1 94 ? 2.067 -5.065 4.128 1.00 73.56 94 LEU A CA 1
ATOM 696 C C . LEU A 1 94 ? 1.580 -3.910 4.995 1.00 73.56 94 LEU A C 1
ATOM 698 O O . LEU A 1 94 ? 1.265 -4.108 6.169 1.00 73.56 94 LEU A O 1
ATOM 702 N N . LEU A 1 95 ? 1.452 -2.724 4.401 1.00 73.56 95 LEU A N 1
ATOM 703 C CA . LEU A 1 95 ? 0.962 -1.565 5.122 1.00 73.56 95 LEU A CA 1
ATOM 704 C C . LEU A 1 95 ? -0.510 -1.730 5.517 1.00 73.56 95 LEU A C 1
ATOM 706 O O . LEU A 1 95 ? -0.854 -1.404 6.641 1.00 73.56 95 LEU A O 1
ATOM 710 N N . GLY A 1 96 ? -1.358 -2.295 4.653 1.00 77.44 96 GLY A N 1
ATOM 711 C CA . GLY A 1 96 ? -2.755 -2.593 4.978 1.00 77.44 96 GLY A CA 1
ATOM 712 C C . GLY A 1 96 ? -2.906 -3.588 6.135 1.00 77.44 96 GLY A C 1
ATOM 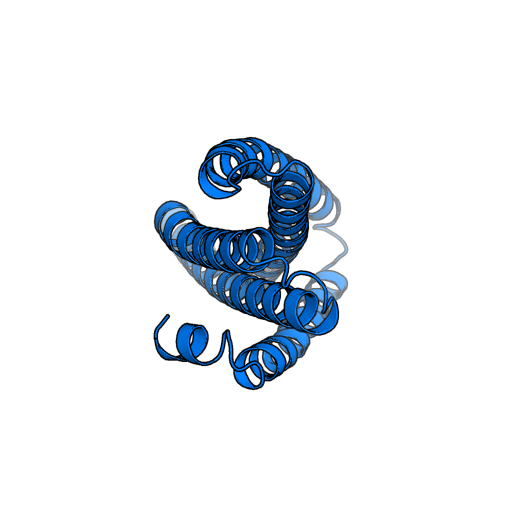713 O O . GLY A 1 96 ? -3.719 -3.360 7.028 1.00 77.44 96 GLY A O 1
ATOM 714 N N . ILE A 1 97 ? -2.088 -4.649 6.176 1.00 79.00 97 ILE A N 1
ATOM 715 C CA . ILE A 1 97 ? -2.049 -5.587 7.314 1.00 79.00 97 ILE A CA 1
ATOM 716 C C . ILE A 1 97 ? -1.640 -4.863 8.598 1.00 79.00 97 ILE A C 1
ATOM 718 O O . ILE A 1 97 ? -2.253 -5.070 9.646 1.00 79.00 97 ILE A O 1
ATOM 722 N N . LEU A 1 98 ? -0.622 -4.006 8.524 1.00 77.62 98 LEU A N 1
ATOM 723 C CA . LEU A 1 98 ? -0.151 -3.253 9.678 1.00 77.62 98 LEU A CA 1
ATOM 724 C C . LEU A 1 98 ? -1.216 -2.284 10.199 1.00 77.62 98 LEU A C 1
ATOM 726 O O . LEU A 1 98 ? -1.474 -2.281 11.403 1.00 77.62 98 LEU A O 1
ATOM 730 N N . THR A 1 99 ? -1.870 -1.511 9.326 1.00 77.50 99 THR A N 1
ATOM 731 C CA . THR A 1 99 ? -2.917 -0.579 9.763 1.00 77.50 99 THR A CA 1
ATOM 732 C C . THR A 1 99 ? -4.075 -1.324 10.413 1.00 77.50 99 THR A C 1
ATOM 734 O O . THR A 1 99 ? -4.525 -0.938 11.489 1.00 77.50 99 THR A O 1
ATOM 737 N N . VAL A 1 100 ? -4.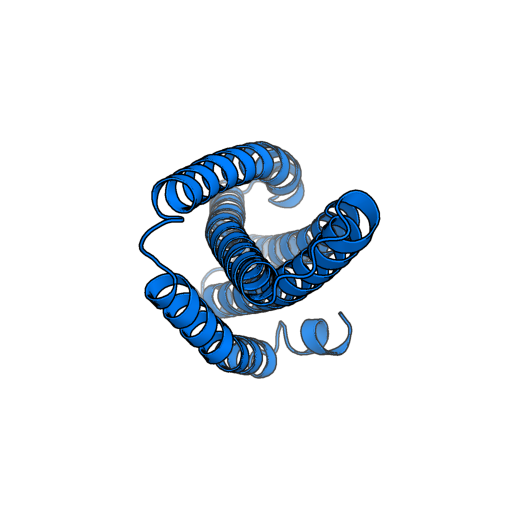512 -2.441 9.822 1.00 77.88 100 VAL A N 1
ATOM 738 C CA . VAL A 1 100 ? -5.533 -3.313 10.423 1.00 77.88 100 VAL A CA 1
ATOM 739 C C . VAL A 1 100 ? -5.082 -3.814 11.798 1.00 77.88 100 VAL A C 1
ATOM 741 O O . VAL A 1 100 ? -5.861 -3.773 12.749 1.00 77.88 100 VAL A O 1
ATOM 744 N N . GLY A 1 101 ? -3.823 -4.237 11.934 1.00 77.81 101 GLY A N 1
ATOM 745 C CA . GLY A 1 101 ? -3.247 -4.657 13.211 1.00 77.81 101 GLY A CA 1
ATOM 746 C C . GLY A 1 101 ? -3.279 -3.555 14.274 1.00 77.81 101 GLY A C 1
ATOM 747 O O . GLY A 1 101 ? -3.674 -3.815 15.410 1.00 77.81 101 GLY A O 1
ATOM 748 N N . ILE A 1 102 ? -2.935 -2.317 13.907 1.00 77.19 102 ILE A N 1
ATOM 749 C CA . ILE A 1 102 ? -2.987 -1.151 14.805 1.00 77.19 102 ILE A CA 1
ATOM 750 C C . ILE A 1 102 ? -4.425 -0.839 15.225 1.00 77.19 102 ILE A C 1
ATOM 752 O O . ILE A 1 102 ? -4.664 -0.548 16.400 1.00 77.19 102 ILE A O 1
ATOM 756 N N . ILE A 1 103 ? -5.385 -0.927 14.300 1.00 76.25 103 ILE A N 1
ATOM 757 C CA . ILE A 1 103 ? -6.805 -0.709 14.601 1.00 76.25 103 ILE A CA 1
ATOM 758 C C . ILE A 1 103 ? -7.292 -1.761 15.603 1.00 76.25 103 ILE A C 1
ATOM 760 O O . ILE A 1 103 ? -7.855 -1.402 16.638 1.00 76.25 103 ILE A O 1
ATOM 764 N N . MET A 1 104 ? -7.015 -3.044 15.346 1.00 76.75 104 MET A N 1
ATOM 765 C CA . MET A 1 104 ? -7.384 -4.147 16.240 1.00 76.75 104 MET A CA 1
ATOM 766 C C . MET A 1 104 ? -6.745 -4.009 17.623 1.00 76.75 104 MET A C 1
ATOM 768 O O . MET A 1 104 ? -7.404 -4.230 18.638 1.00 76.75 104 MET A O 1
ATOM 772 N N . PHE A 1 105 ? -5.477 -3.602 17.674 1.00 79.56 105 PHE A N 1
ATOM 773 C CA . PHE A 1 105 ? -4.779 -3.339 18.926 1.00 79.56 105 PHE A CA 1
ATOM 774 C C . PHE A 1 105 ? -5.423 -2.169 19.683 1.00 79.56 105 PHE A C 1
ATOM 776 O O . PHE A 1 105 ? -5.764 -2.302 20.853 1.00 79.56 105 PHE A O 1
ATOM 783 N N . SER A 1 106 ? -5.674 -1.042 19.017 1.00 76.62 106 SER A N 1
ATOM 784 C CA . SER A 1 106 ? -6.294 0.140 19.637 1.00 76.62 106 SER A CA 1
ATOM 785 C C . SER A 1 106 ? -7.674 -0.182 20.221 1.00 76.62 106 SER A C 1
ATOM 787 O O . SER A 1 106 ? -7.959 0.150 21.373 1.00 76.62 106 SER A O 1
ATOM 789 N N . VAL A 1 107 ? -8.480 -0.930 19.466 1.00 72.94 107 VAL A N 1
ATOM 790 C CA . VAL A 1 107 ? -9.770 -1.477 19.900 1.00 72.94 107 VAL A CA 1
ATOM 791 C C . VAL A 1 107 ? -9.625 -2.365 21.141 1.00 72.94 107 VAL A C 1
ATOM 793 O O . VAL A 1 107 ? -10.387 -2.204 22.095 1.00 72.94 107 VAL A O 1
ATOM 796 N N . TYR A 1 108 ? -8.650 -3.280 21.157 1.00 75.69 108 TYR A N 1
ATOM 797 C CA . TYR A 1 108 ? -8.419 -4.190 22.284 1.00 75.69 108 TYR A CA 1
ATOM 798 C C . TYR A 1 108 ? -8.112 -3.430 23.582 1.00 75.69 108 TYR A C 1
ATOM 800 O O . TYR A 1 108 ? -8.627 -3.772 24.647 1.00 75.69 108 TYR A O 1
ATOM 808 N N . PHE A 1 109 ? -7.335 -2.348 23.493 1.00 77.44 109 PHE A N 1
ATOM 809 C CA . PHE A 1 109 ? -7.023 -1.484 24.635 1.00 77.44 109 PHE A CA 1
ATOM 810 C C . PHE A 1 109 ? -8.120 -0.455 24.957 1.00 77.44 109 PHE A C 1
ATOM 812 O O . PHE A 1 109 ? -7.927 0.366 25.854 1.00 77.44 109 PHE A O 1
ATOM 819 N N . LYS A 1 110 ? -9.272 -0.490 24.266 1.00 73.56 110 LYS A N 1
ATOM 820 C CA . LYS A 1 110 ? -10.361 0.501 24.375 1.00 73.56 110 LYS A CA 1
ATOM 821 C C . LYS A 1 110 ? -9.890 1.943 24.156 1.00 73.56 110 LYS A C 1
ATOM 823 O O . LYS A 1 110 ? -10.469 2.886 24.695 1.00 73.56 110 LYS A O 1
ATOM 828 N N . VAL A 1 111 ? -8.830 2.116 23.373 1.00 74.38 111 VAL A N 1
ATOM 829 C CA . VAL A 1 111 ? -8.348 3.429 22.956 1.00 74.38 111 VAL A CA 1
ATOM 830 C C . VAL A 1 111 ? -8.996 3.750 21.620 1.00 74.38 111 VAL A C 1
ATOM 832 O O . VAL A 1 111 ? -9.072 2.889 20.746 1.00 74.38 111 VAL A O 1
ATOM 835 N N . ASN A 1 112 ? -9.461 4.989 21.449 1.00 70.56 112 ASN A N 1
ATOM 836 C CA . ASN A 1 112 ? -10.056 5.414 20.186 1.00 70.56 112 ASN A CA 1
ATOM 837 C C . ASN A 1 112 ? -9.051 5.202 19.044 1.00 70.56 112 ASN A C 1
ATOM 839 O O . ASN A 1 112 ? -8.002 5.861 19.036 1.00 70.56 112 ASN A O 1
ATOM 843 N N . PRO A 1 113 ? -9.348 4.304 18.085 1.00 66.75 113 PRO A N 1
ATOM 844 C CA . PRO A 1 113 ? -8.419 3.987 17.016 1.00 66.75 113 PRO A CA 1
ATOM 845 C C . PRO A 1 113 ? -8.138 5.216 16.151 1.00 66.75 113 PRO A C 1
ATOM 847 O O . PRO A 1 113 ? -7.021 5.339 15.673 1.00 66.75 113 PRO A O 1
ATOM 850 N N . ASP A 1 114 ? -9.048 6.182 16.040 1.00 68.56 114 ASP A N 1
ATOM 851 C CA . ASP A 1 114 ? -8.822 7.408 15.261 1.00 68.56 114 ASP A CA 1
ATOM 852 C C . ASP A 1 114 ? -7.678 8.282 15.817 1.00 68.56 114 ASP A C 1
ATOM 854 O O . ASP A 1 114 ? -6.927 8.887 15.047 1.00 68.56 114 ASP A O 1
ATOM 858 N N . ASN A 1 115 ? -7.475 8.283 17.142 1.00 72.81 115 ASN A N 1
ATOM 859 C CA . ASN A 1 115 ? -6.420 9.065 17.801 1.00 72.81 115 ASN A CA 1
ATOM 860 C C . ASN A 1 115 ? -5.038 8.400 17.734 1.00 72.81 115 ASN A C 1
ATOM 862 O O . ASN A 1 115 ? -4.024 9.089 17.838 1.00 72.81 115 ASN A O 1
ATOM 866 N N . VAL A 1 116 ? -4.989 7.073 17.600 1.00 72.38 116 VAL A N 1
ATOM 867 C CA . VAL A 1 116 ? -3.738 6.294 17.613 1.00 72.38 116 VAL A CA 1
ATOM 868 C C . VAL A 1 116 ? -3.351 5.871 16.205 1.00 72.38 116 VAL A C 1
ATOM 870 O O . VAL A 1 116 ? -2.217 6.076 15.786 1.00 72.38 116 VAL A O 1
ATOM 873 N N . THR A 1 117 ? -4.300 5.326 15.449 1.00 69.19 117 THR A N 1
ATOM 874 C CA . THR A 1 117 ? -4.075 4.779 14.108 1.00 69.19 117 THR A CA 1
ATOM 875 C C . THR A 1 117 ? -3.556 5.851 13.169 1.00 69.19 117 THR A C 1
ATOM 877 O O . THR A 1 117 ? -2.596 5.594 12.464 1.00 69.19 117 THR A O 1
ATOM 880 N N . THR A 1 118 ? -4.099 7.068 13.199 1.00 70.38 118 THR A N 1
ATOM 881 C CA . THR A 1 118 ? -3.693 8.133 12.270 1.00 70.38 118 THR A CA 1
ATOM 882 C C . THR A 1 118 ? -2.206 8.520 12.399 1.00 70.38 118 THR A C 1
ATOM 884 O O . THR A 1 118 ? -1.482 8.414 11.406 1.00 70.38 118 THR A O 1
ATOM 887 N N . PRO A 1 119 ? -1.684 8.912 13.583 1.00 72.88 119 PRO A N 1
ATOM 888 C CA . PRO A 1 119 ? -0.263 9.240 13.724 1.00 72.88 119 PRO A CA 1
ATOM 889 C C . PRO A 1 119 ? 0.653 8.010 13.644 1.00 72.88 119 PRO A C 1
ATOM 891 O O . PRO A 1 119 ? 1.748 8.097 13.086 1.00 72.88 119 PRO A O 1
ATOM 894 N N . VAL A 1 120 ? 0.222 6.858 14.170 1.00 74.19 120 VAL A N 1
ATOM 895 C CA . VAL A 1 120 ? 1.048 5.641 14.193 1.00 74.19 120 VAL A CA 1
ATOM 896 C C . VAL A 1 120 ? 1.152 5.016 12.802 1.00 74.19 120 VAL A C 1
ATOM 898 O O . VAL A 1 120 ? 2.242 4.612 12.406 1.00 74.19 120 VAL A O 1
ATOM 901 N N . ALA A 1 121 ? 0.065 4.980 12.029 1.00 67.69 121 ALA A N 1
ATOM 902 C CA . ALA A 1 121 ? 0.079 4.489 10.653 1.00 67.69 12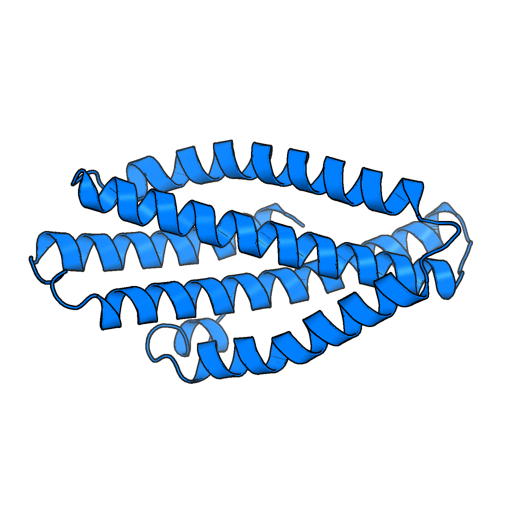1 ALA A CA 1
ATOM 903 C C . ALA A 1 121 ? 0.846 5.428 9.718 1.00 67.69 121 ALA A C 1
ATOM 905 O O . ALA A 1 121 ? 1.533 4.937 8.830 1.00 67.69 121 ALA A O 1
ATOM 906 N N . ALA A 1 122 ? 0.796 6.748 9.935 1.00 69.44 122 ALA A N 1
ATOM 907 C CA . ALA A 1 122 ? 1.626 7.689 9.184 1.00 69.44 122 ALA A CA 1
ATOM 908 C C . ALA A 1 122 ? 3.123 7.454 9.462 1.00 69.44 122 ALA A C 1
ATOM 910 O O . ALA A 1 122 ? 3.894 7.201 8.540 1.00 69.44 122 ALA A O 1
ATOM 911 N N . GLY A 1 123 ? 3.527 7.440 10.738 1.00 77.94 123 GLY A N 1
ATOM 912 C CA . GLY A 1 123 ? 4.934 7.278 11.114 1.00 77.94 123 GLY A CA 1
ATOM 913 C C . GLY A 1 123 ? 5.515 5.903 10.768 1.00 77.94 123 GLY A C 1
ATOM 914 O O . GLY A 1 123 ? 6.591 5.811 10.176 1.00 77.94 123 GLY A O 1
ATOM 915 N N . LEU A 1 124 ? 4.808 4.816 11.098 1.00 70.19 124 LEU A N 1
ATOM 916 C CA . LEU A 1 124 ? 5.247 3.463 10.737 1.00 70.19 124 LEU A CA 1
ATOM 917 C C . LEU A 1 124 ? 5.113 3.209 9.237 1.00 70.19 124 LEU A C 1
ATOM 919 O O . LEU A 1 124 ? 5.928 2.482 8.670 1.00 70.19 124 LEU A O 1
ATOM 923 N N . GLY A 1 125 ? 4.120 3.814 8.588 1.00 67.88 125 GLY A N 1
ATOM 924 C CA . GLY A 1 125 ? 3.908 3.677 7.157 1.00 67.88 125 GLY A CA 1
ATOM 925 C C . GLY A 1 125 ? 5.025 4.276 6.328 1.00 67.88 125 GLY A C 1
ATOM 926 O O . GLY A 1 125 ? 5.460 3.631 5.373 1.00 67.88 125 GLY A O 1
ATOM 927 N N . ASP A 1 126 ? 5.558 5.427 6.727 1.00 72.69 126 ASP A N 1
ATOM 928 C CA . ASP A 1 126 ? 6.719 6.025 6.069 1.00 72.69 126 ASP A CA 1
ATOM 929 C C . ASP A 1 126 ? 7.975 5.162 6.246 1.00 72.69 126 ASP A C 1
ATOM 931 O O . ASP A 1 126 ? 8.672 4.879 5.271 1.00 72.69 126 ASP A O 1
ATOM 935 N N . ILE A 1 127 ? 8.231 4.655 7.458 1.00 73.69 127 ILE A N 1
ATOM 936 C CA . ILE A 1 127 ? 9.379 3.771 7.727 1.00 73.69 127 ILE A CA 1
ATOM 937 C C . ILE A 1 127 ? 9.273 2.482 6.905 1.00 73.69 127 ILE A C 1
ATOM 939 O O . ILE A 1 127 ? 10.235 2.085 6.250 1.00 73.69 127 ILE A O 1
ATOM 943 N N . ILE A 1 128 ? 8.108 1.834 6.901 1.00 68.44 128 ILE A N 1
ATOM 944 C CA . ILE A 1 128 ? 7.886 0.583 6.167 1.00 68.44 128 ILE A CA 1
ATOM 945 C C . ILE A 1 128 ? 7.966 0.812 4.663 1.00 68.44 128 ILE A C 1
ATOM 947 O O . ILE A 1 128 ? 8.581 0.007 3.967 1.00 68.44 128 ILE A O 1
ATOM 951 N N . SER A 1 129 ? 7.401 1.911 4.162 1.00 66.12 129 SER A N 1
ATOM 952 C CA . SER A 1 129 ? 7.485 2.260 2.743 1.00 66.12 129 SER A CA 1
ATOM 953 C C . SER A 1 129 ? 8.931 2.494 2.325 1.00 66.12 129 SER A C 1
ATOM 955 O O . SER A 1 129 ? 9.342 1.976 1.293 1.00 66.12 129 SER A O 1
ATOM 957 N N . LEU A 1 130 ? 9.730 3.196 3.134 1.00 69.12 130 LEU A N 1
ATOM 958 C CA . LEU A 1 130 ? 11.153 3.419 2.863 1.00 69.12 130 LEU A CA 1
ATOM 959 C C . LEU A 1 130 ? 11.974 2.127 2.937 1.00 69.12 130 LEU A C 1
ATOM 961 O O . LEU A 1 130 ? 12.812 1.891 2.067 1.00 69.12 130 LEU A O 1
ATOM 965 N N . VAL A 1 131 ? 11.730 1.271 3.934 1.00 72.12 131 VAL A N 1
ATOM 966 C CA . VAL A 1 131 ? 12.429 -0.016 4.085 1.00 72.12 131 VAL A CA 1
ATOM 967 C C . VAL A 1 131 ? 12.075 -0.966 2.944 1.00 72.12 131 VAL A C 1
ATOM 969 O O . VAL A 1 131 ? 12.976 -1.551 2.348 1.00 72.12 131 VAL A O 1
ATOM 972 N N . LEU A 1 132 ? 10.793 -1.093 2.593 1.00 64.31 132 LEU A N 1
ATOM 973 C CA . LEU A 1 132 ? 10.358 -1.929 1.474 1.00 64.31 132 LEU A CA 1
ATOM 974 C C . LEU A 1 132 ? 10.822 -1.374 0.139 1.00 64.31 132 LEU A C 1
ATOM 976 O O . LEU A 1 132 ? 11.288 -2.148 -0.687 1.00 64.31 132 LEU A O 1
ATOM 980 N N . LEU A 1 133 ? 10.743 -0.060 -0.074 1.00 61.91 133 LEU A N 1
ATOM 981 C CA . LEU A 1 133 ? 11.255 0.560 -1.290 1.00 61.91 133 LEU A CA 1
ATOM 982 C C . LEU A 1 133 ? 12.758 0.317 -1.416 1.00 61.91 133 LEU A C 1
ATOM 984 O O . LEU A 1 133 ? 13.203 -0.098 -2.476 1.00 61.91 133 LEU A O 1
ATOM 988 N N . SER A 1 134 ? 13.526 0.507 -0.341 1.00 68.12 134 SER A N 1
ATOM 989 C CA . SER A 1 134 ? 14.967 0.243 -0.316 1.00 68.12 134 SER A CA 1
ATOM 990 C C . SER A 1 134 ? 15.279 -1.231 -0.583 1.00 68.12 134 SER A C 1
ATOM 992 O O . SER A 1 134 ? 16.118 -1.546 -1.425 1.00 68.12 134 SER A O 1
ATOM 994 N N . TYR A 1 135 ? 14.564 -2.152 0.066 1.00 67.62 135 TYR A N 1
ATOM 995 C CA . TYR A 1 135 ? 14.793 -3.586 -0.087 1.00 67.62 135 TYR A CA 1
ATOM 996 C C . TYR A 1 135 ? 14.386 -4.095 -1.473 1.00 67.62 135 TYR A C 1
ATOM 998 O O . TYR A 1 135 ? 15.154 -4.809 -2.113 1.00 67.62 135 TYR A O 1
ATOM 1006 N N . ILE A 1 136 ? 13.215 -3.689 -1.973 1.00 61.56 136 ILE A N 1
ATOM 1007 C CA . ILE A 1 136 ? 12.731 -4.057 -3.305 1.00 61.56 136 ILE A CA 1
ATOM 1008 C C . ILE A 1 136 ? 13.613 -3.413 -4.372 1.00 61.56 136 ILE A C 1
ATOM 1010 O O . ILE A 1 136 ? 14.038 -4.122 -5.273 1.00 61.56 136 ILE A O 1
ATOM 1014 N N . ALA A 1 137 ? 13.968 -2.129 -4.257 1.00 58.56 137 ALA A N 1
ATOM 1015 C CA . ALA A 1 137 ? 14.867 -1.467 -5.204 1.00 58.56 137 ALA A CA 1
ATOM 1016 C C . ALA A 1 137 ? 16.262 -2.107 -5.219 1.00 58.56 137 ALA A C 1
ATOM 1018 O O . ALA A 1 137 ? 16.819 -2.315 -6.294 1.00 58.56 137 ALA A O 1
ATOM 1019 N N . SER A 1 138 ? 16.807 -2.472 -4.055 1.00 62.78 138 SER A N 1
ATOM 1020 C CA . SER A 1 138 ? 18.113 -3.135 -3.947 1.00 62.78 138 SER A CA 1
ATOM 1021 C C . SER A 1 138 ? 18.082 -4.571 -4.488 1.00 62.78 138 SER A C 1
ATOM 1023 O O . SER A 1 138 ? 18.997 -4.987 -5.201 1.00 62.78 138 SER A O 1
ATOM 1025 N N . ALA A 1 139 ? 17.002 -5.319 -4.238 1.00 60.12 139 ALA A N 1
ATOM 1026 C CA . ALA A 1 139 ? 16.784 -6.629 -4.847 1.00 60.12 139 ALA A CA 1
ATOM 1027 C C . ALA A 1 139 ? 16.651 -6.519 -6.377 1.00 60.12 139 ALA A C 1
ATOM 1029 O O . ALA A 1 139 ? 17.281 -7.273 -7.116 1.00 60.12 139 ALA A O 1
ATOM 1030 N N . LEU A 1 140 ? 15.888 -5.541 -6.871 1.00 54.47 140 LEU A N 1
ATOM 1031 C CA . LEU A 1 140 ? 15.680 -5.330 -8.304 1.00 54.47 140 LEU A CA 1
ATOM 1032 C C . LEU A 1 140 ? 16.964 -4.899 -9.023 1.00 54.47 140 LEU A C 1
ATOM 1034 O O . LEU A 1 140 ? 17.257 -5.405 -10.103 1.00 54.47 140 LEU A O 1
ATOM 1038 N N . TYR A 1 141 ? 17.742 -4.000 -8.414 1.00 58.03 141 TYR A N 1
ATOM 1039 C CA . TYR A 1 141 ? 18.998 -3.498 -8.971 1.00 58.03 141 TYR A CA 1
ATOM 1040 C C . TYR A 1 141 ? 20.040 -4.610 -9.116 1.00 58.03 141 TYR A C 1
ATOM 1042 O O . TYR A 1 141 ? 20.681 -4.723 -10.156 1.00 58.03 141 TYR A O 1
ATOM 1050 N N . ASN A 1 142 ? 20.150 -5.493 -8.119 1.00 58.56 142 ASN A N 1
ATOM 1051 C CA . ASN A 1 142 ? 21.078 -6.626 -8.168 1.00 58.56 142 ASN A CA 1
ATOM 1052 C C . ASN A 1 142 ? 20.679 -7.723 -9.163 1.00 58.56 142 ASN A C 1
ATOM 1054 O O . ASN A 1 142 ? 21.473 -8.626 -9.411 1.00 58.56 142 ASN A O 1
ATOM 1058 N N . THR A 1 143 ? 19.474 -7.664 -9.739 1.00 52.94 143 THR A N 1
ATOM 1059 C CA . THR A 1 143 ? 18.992 -8.709 -10.653 1.00 52.94 143 THR A CA 1
ATOM 1060 C C . THR A 1 143 ? 18.594 -8.215 -12.042 1.00 52.94 143 THR A C 1
ATOM 1062 O O . THR A 1 143 ? 17.965 -8.944 -12.818 1.00 52.94 143 THR A O 1
ATOM 1065 N N . ILE A 1 144 ? 19.021 -6.996 -12.380 1.00 53.88 144 ILE A N 1
ATOM 1066 C CA . ILE A 1 144 ? 18.776 -6.338 -13.667 1.00 53.88 144 ILE A CA 1
ATOM 1067 C C . ILE A 1 144 ? 19.337 -7.127 -14.861 1.00 53.88 144 ILE A C 1
ATOM 1069 O O . ILE A 1 144 ? 18.732 -7.106 -15.930 1.00 53.88 144 ILE A O 1
ATOM 1073 N N . ASP A 1 145 ? 20.403 -7.908 -14.665 1.00 54.16 145 ASP A N 1
ATOM 1074 C CA . ASP A 1 145 ? 2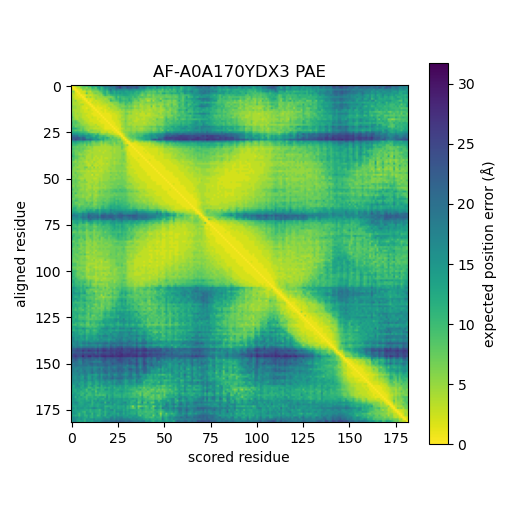1.035 -8.678 -15.744 1.00 54.16 145 ASP A CA 1
ATOM 1075 C C . ASP A 1 145 ? 20.429 -10.080 -15.971 1.00 54.16 145 ASP A C 1
ATOM 1077 O O . ASP A 1 145 ? 20.755 -10.732 -16.961 1.00 54.16 145 ASP A O 1
ATOM 1081 N N . THR A 1 146 ? 19.539 -10.582 -15.097 1.00 53.31 146 THR A N 1
ATOM 1082 C CA . THR A 1 146 ? 19.086 -11.997 -15.150 1.00 53.31 146 THR A CA 1
ATOM 1083 C C . THR A 1 146 ? 17.568 -12.239 -15.087 1.00 53.31 146 THR A C 1
ATOM 1085 O O . THR A 1 146 ? 17.136 -13.355 -15.375 1.00 53.31 146 THR A O 1
ATOM 1088 N N . LEU A 1 147 ? 16.719 -11.246 -14.770 1.00 54.81 147 LEU A N 1
ATOM 1089 C CA . LEU A 1 147 ? 15.318 -11.487 -14.351 1.00 54.81 147 LEU A CA 1
ATOM 1090 C C . LEU A 1 147 ? 14.195 -10.848 -15.188 1.00 54.81 147 LEU A C 1
ATOM 1092 O O . LEU A 1 147 ? 13.156 -10.442 -14.653 1.00 54.81 147 LEU A O 1
ATOM 1096 N N . MET A 1 148 ? 14.315 -10.838 -16.516 1.00 55.72 148 MET A N 1
ATOM 1097 C CA . MET A 1 148 ? 13.173 -10.467 -17.371 1.00 55.72 148 MET A CA 1
ATOM 1098 C C . MET A 1 148 ? 11.956 -11.389 -17.119 1.00 55.72 148 MET A C 1
ATOM 1100 O O . MET A 1 148 ? 10.821 -10.928 -17.033 1.00 55.72 148 MET A O 1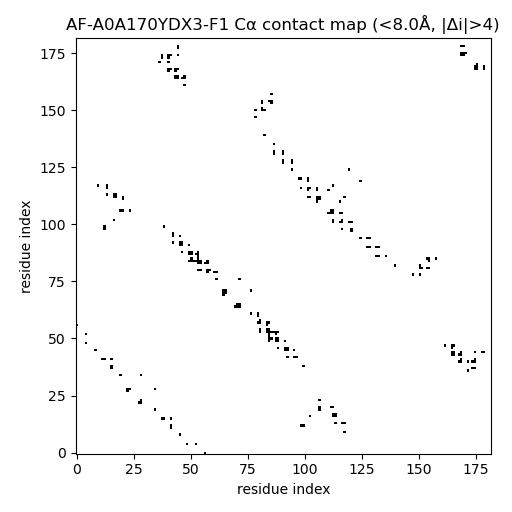
ATOM 1104 N N . TRP A 1 149 ? 12.200 -12.684 -16.887 1.00 55.78 149 TRP A N 1
ATOM 1105 C CA . TRP A 1 149 ? 11.160 -13.697 -16.675 1.00 55.78 149 TRP A CA 1
ATOM 1106 C C . TRP A 1 149 ? 10.445 -13.587 -15.322 1.00 55.78 149 TRP A C 1
ATOM 1108 O O . TRP A 1 149 ? 9.222 -13.691 -15.278 1.00 55.78 149 TRP A O 1
ATOM 1118 N N . ILE A 1 150 ? 11.161 -13.325 -14.221 1.00 59.38 150 ILE A N 1
ATOM 1119 C CA . ILE A 1 150 ? 10.530 -13.199 -12.892 1.00 59.38 150 ILE A CA 1
ATOM 1120 C C . ILE A 1 150 ? 9.658 -11.941 -12.813 1.00 59.38 150 ILE A C 1
ATOM 1122 O O . ILE A 1 150 ? 8.566 -11.984 -12.249 1.00 59.38 150 ILE A O 1
ATOM 1126 N N . SER A 1 151 ? 10.081 -10.847 -13.453 1.00 55.22 151 SER A N 1
ATOM 1127 C CA . SER A 1 151 ? 9.294 -9.609 -13.520 1.00 55.22 151 SER A CA 1
ATOM 1128 C C . SER A 1 151 ? 7.971 -9.807 -14.274 1.00 55.22 151 SER A C 1
ATOM 1130 O O . SER A 1 151 ? 6.926 -9.337 -13.827 1.00 55.22 151 SER A O 1
ATOM 1132 N N . ILE A 1 152 ? 7.994 -10.560 -15.380 1.00 57.66 152 ILE A N 1
ATOM 1133 C CA . ILE A 1 152 ? 6.798 -10.894 -16.171 1.00 57.66 152 ILE A CA 1
ATOM 1134 C C . ILE A 1 152 ? 5.854 -11.817 -15.385 1.00 57.66 152 ILE A C 1
ATOM 1136 O O . ILE A 1 152 ? 4.646 -11.583 -15.369 1.00 57.66 152 ILE A O 1
ATOM 1140 N N . VAL A 1 153 ? 6.386 -12.826 -14.687 1.00 65.12 153 VAL A N 1
ATOM 1141 C CA . VAL A 1 153 ? 5.581 -13.740 -13.858 1.00 65.12 153 VAL A CA 1
ATOM 1142 C C . VAL A 1 153 ? 4.899 -12.994 -12.706 1.00 65.12 153 VAL A C 1
ATOM 1144 O O . VAL A 1 153 ? 3.711 -13.212 -12.470 1.00 65.12 153 VAL A O 1
ATOM 1147 N N . CYS A 1 154 ? 5.593 -12.062 -12.043 1.00 60.88 154 CYS A N 1
ATOM 1148 C CA . CYS A 1 154 ? 4.993 -11.207 -11.014 1.00 60.88 154 CYS A CA 1
ATOM 1149 C C . CYS A 1 154 ? 3.872 -10.319 -11.573 1.00 60.88 154 CYS A C 1
ATOM 1151 O O . CYS A 1 154 ? 2.803 -10.255 -10.967 1.00 60.88 154 CYS A O 1
ATOM 1153 N N . ILE A 1 155 ? 4.060 -9.680 -12.736 1.00 59.53 155 ILE A N 1
ATOM 1154 C CA . ILE A 1 155 ? 2.994 -8.879 -13.367 1.00 59.53 155 ILE A CA 1
ATOM 1155 C C . ILE A 1 155 ? 1.766 -9.736 -13.652 1.00 59.53 155 ILE A C 1
ATOM 1157 O O . ILE A 1 155 ? 0.653 -9.335 -13.319 1.00 59.53 155 ILE A O 1
ATOM 1161 N N . ILE A 1 156 ? 1.957 -10.900 -14.277 1.00 65.56 156 ILE A N 1
ATOM 1162 C CA . ILE A 1 156 ? 0.851 -11.789 -14.641 1.00 65.56 156 ILE A CA 1
ATOM 1163 C C . ILE A 1 156 ? 0.119 -12.251 -13.378 1.00 65.56 156 ILE A C 1
ATOM 1165 O O . ILE A 1 156 ? -1.108 -12.238 -13.344 1.00 65.56 156 ILE A O 1
ATOM 1169 N N . PHE A 1 157 ? 0.854 -12.576 -12.314 1.00 73.69 157 PHE A N 1
ATOM 1170 C CA . PHE A 1 157 ? 0.280 -12.940 -11.024 1.00 73.69 157 PHE A CA 1
ATOM 1171 C C . PHE A 1 157 ? -0.563 -11.807 -10.413 1.00 73.69 157 PHE A C 1
ATOM 1173 O O . PHE A 1 157 ? -1.724 -12.030 -10.070 1.00 73.69 157 PHE A O 1
ATOM 1180 N N . PHE A 1 158 ? -0.035 -10.580 -10.333 1.00 65.06 158 PHE A N 1
ATOM 1181 C CA . PHE A 1 158 ? -0.770 -9.439 -9.770 1.00 65.06 158 PHE A CA 1
ATOM 1182 C C . PHE A 1 158 ? -1.944 -8.984 -10.654 1.00 65.06 158 PHE A C 1
ATOM 1184 O O . PHE A 1 158 ? -3.000 -8.631 -10.127 1.00 65.06 158 PHE A O 1
ATOM 1191 N N . MET A 1 159 ? -1.817 -9.057 -11.984 1.00 65.56 159 MET A N 1
ATOM 1192 C CA . MET A 1 159 ? -2.929 -8.787 -12.905 1.00 65.56 159 MET A CA 1
ATOM 1193 C C . MET A 1 159 ? -4.041 -9.835 -12.812 1.00 65.56 159 MET A C 1
ATOM 1195 O O . MET A 1 159 ? -5.207 -9.471 -12.926 1.00 65.56 159 MET A O 1
ATOM 1199 N N . LEU A 1 160 ? -3.717 -11.109 -12.569 1.00 72.31 160 LEU A N 1
ATOM 1200 C CA . LEU A 1 160 ? -4.719 -12.158 -12.325 1.00 72.31 160 LEU A CA 1
ATOM 1201 C C . LEU A 1 160 ? -5.367 -12.042 -10.941 1.00 72.31 160 LEU A C 1
ATOM 1203 O O . LEU A 1 160 ? -6.531 -12.397 -10.771 1.00 72.31 160 LEU A O 1
ATOM 1207 N N . LEU A 1 161 ? -4.641 -11.512 -9.959 1.00 71.38 161 LEU A N 1
ATOM 1208 C CA . LEU A 1 161 ? -5.179 -11.209 -8.635 1.00 71.38 161 LEU A CA 1
ATOM 1209 C C . LEU A 1 161 ? -6.140 -10.017 -8.653 1.00 71.38 161 LEU A C 1
ATOM 1211 O O . LEU A 1 161 ? -7.096 -10.006 -7.885 1.00 71.38 161 LEU A O 1
ATOM 1215 N N . MET A 1 162 ? -5.941 -9.035 -9.535 1.00 69.38 162 MET A N 1
ATOM 1216 C CA . MET A 1 162 ? -6.814 -7.859 -9.655 1.00 69.38 162 MET A CA 1
ATOM 1217 C C . MET A 1 162 ? -8.317 -8.177 -9.776 1.00 69.38 162 MET A C 1
ATOM 1219 O O . MET A 1 162 ? -9.082 -7.684 -8.946 1.00 69.38 162 MET A O 1
ATOM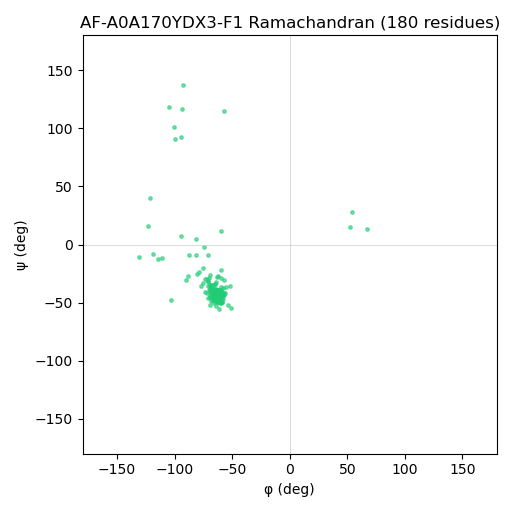 1223 N N . PRO A 1 163 ? -8.782 -9.007 -10.733 1.00 75.88 163 PRO A N 1
ATOM 1224 C CA . PRO A 1 163 ? -10.200 -9.345 -10.844 1.00 75.88 163 PRO A CA 1
ATOM 1225 C C . PRO A 1 163 ? -10.713 -10.104 -9.616 1.00 75.88 163 PRO A C 1
ATOM 1227 O O . PRO A 1 163 ? -11.884 -9.971 -9.271 1.00 75.88 163 PRO A O 1
ATOM 1230 N N . LEU A 1 164 ? -9.848 -10.845 -8.918 1.00 75.44 164 LEU A N 1
ATOM 1231 C CA . LEU A 1 164 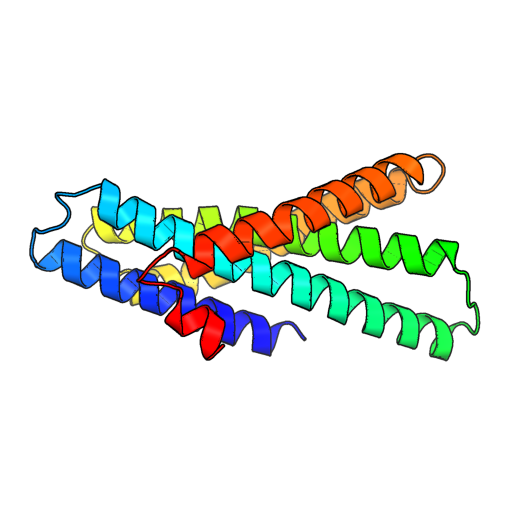? -10.193 -11.526 -7.672 1.00 75.44 164 LEU A CA 1
ATOM 1232 C C . LEU A 1 164 ? -10.426 -10.513 -6.538 1.00 75.44 164 LEU A C 1
ATOM 1234 O O . LEU A 1 164 ? -11.436 -10.610 -5.841 1.00 75.44 164 LEU A O 1
ATOM 1238 N N . TRP A 1 165 ? -9.563 -9.504 -6.389 1.00 71.50 165 TRP A N 1
ATOM 1239 C CA . TRP A 1 165 ? -9.755 -8.426 -5.408 1.00 71.50 165 TRP A CA 1
ATOM 1240 C C . TRP A 1 165 ? -10.989 -7.575 -5.716 1.00 71.50 165 TRP A C 1
ATOM 1242 O O . TRP A 1 165 ? -11.755 -7.271 -4.803 1.00 71.50 165 TRP A O 1
ATOM 1252 N N . ILE A 1 166 ? -11.228 -7.254 -6.991 1.00 72.31 166 ILE A N 1
ATOM 1253 C CA . ILE A 1 166 ? -12.433 -6.540 -7.441 1.00 72.31 166 ILE A CA 1
ATOM 1254 C C . ILE A 1 166 ? -13.684 -7.368 -7.138 1.00 72.31 166 ILE A C 1
ATOM 1256 O O . ILE A 1 166 ? -14.651 -6.841 -6.590 1.00 72.31 166 ILE A O 1
ATOM 1260 N N . TYR A 1 167 ? -13.661 -8.671 -7.432 1.00 77.81 167 TYR A N 1
ATOM 1261 C CA . TYR A 1 167 ? -14.773 -9.566 -7.133 1.00 77.81 167 TYR A CA 1
ATOM 1262 C C . TYR A 1 167 ? -15.069 -9.596 -5.629 1.00 77.81 167 TYR A C 1
ATOM 1264 O O . TYR A 1 167 ? -16.202 -9.326 -5.236 1.00 77.81 167 TYR A O 1
ATOM 1272 N N . ILE A 1 168 ? -14.055 -9.814 -4.784 1.00 73.75 168 ILE A N 1
ATOM 1273 C CA . ILE A 1 168 ? -14.208 -9.815 -3.319 1.00 73.75 168 ILE A CA 1
ATOM 1274 C C . ILE A 1 168 ? -14.732 -8.464 -2.812 1.00 73.75 168 ILE A C 1
ATOM 1276 O O . ILE A 1 168 ? -15.660 -8.439 -2.005 1.00 73.75 168 ILE A O 1
ATOM 1280 N N . ALA A 1 169 ? -14.190 -7.344 -3.298 1.00 69.38 169 ALA A N 1
ATOM 1281 C CA . ALA A 1 169 ? -14.617 -6.009 -2.879 1.00 69.38 169 ALA A CA 1
ATOM 1282 C C . ALA A 1 169 ? -16.053 -5.679 -3.323 1.00 69.38 169 ALA A C 1
ATOM 1284 O O . ALA A 1 169 ? -16.779 -5.013 -2.583 1.00 69.38 169 ALA A O 1
ATOM 1285 N N . SER A 1 170 ? -16.466 -6.159 -4.503 1.00 69.75 170 SER A N 1
ATOM 1286 C CA . SER A 1 170 ? -17.804 -5.942 -5.069 1.00 69.75 170 SER A CA 1
ATOM 1287 C C . SER A 1 170 ? -18.893 -6.795 -4.412 1.00 69.75 170 SER A C 1
ATOM 1289 O O . SER A 1 170 ? -20.027 -6.334 -4.272 1.00 69.75 170 SER A O 1
ATOM 1291 N N . ASN A 1 171 ? -18.548 -8.009 -3.971 1.00 72.94 171 ASN A N 1
ATOM 1292 C CA . ASN A 1 171 ? -19.471 -8.920 -3.291 1.00 72.94 171 ASN A CA 1
ATOM 1293 C C . ASN A 1 171 ? -19.629 -8.599 -1.797 1.00 72.94 171 ASN A C 1
ATOM 1295 O O . ASN A 1 171 ? -20.479 -9.171 -1.120 1.00 72.94 171 ASN A O 1
ATOM 1299 N N . ASN A 1 172 ? -18.797 -7.700 -1.276 1.00 69.38 172 ASN A N 1
ATOM 1300 C CA . ASN A 1 172 ? -18.821 -7.286 0.111 1.00 69.38 172 ASN A CA 1
ATOM 1301 C C . ASN A 1 172 ? -19.685 -6.026 0.272 1.00 69.38 172 ASN A C 1
ATOM 1303 O O . ASN A 1 172 ? -19.375 -4.958 -0.263 1.00 69.38 172 ASN A O 1
ATOM 1307 N N . GLU A 1 173 ? -20.778 -6.160 1.023 1.00 67.06 173 GLU A N 1
ATOM 1308 C CA . GLU A 1 173 ? -21.792 -5.120 1.225 1.00 67.06 173 GLU A CA 1
ATOM 1309 C C . GLU A 1 173 ? -21.201 -3.817 1.795 1.00 67.06 173 GLU A C 1
ATOM 1311 O O . GLU A 1 173 ? -21.633 -2.724 1.427 1.00 67.06 173 GLU A O 1
ATOM 1316 N N . TYR A 1 174 ? -20.134 -3.913 2.597 1.00 61.59 174 TYR A N 1
ATOM 1317 C CA . TYR A 1 174 ? -19.493 -2.764 3.241 1.00 61.59 174 TYR A CA 1
ATOM 1318 C C . TYR A 1 174 ? -18.567 -1.961 2.317 1.00 61.59 174 TYR A C 1
ATOM 1320 O O . TYR A 1 174 ? -18.337 -0.779 2.588 1.00 61.59 174 TYR A O 1
ATOM 1328 N N . THR A 1 175 ? -18.044 -2.569 1.246 1.00 60.50 175 THR A N 1
ATOM 1329 C CA . THR A 1 175 ? -17.083 -1.938 0.319 1.00 60.50 175 THR A CA 1
ATOM 1330 C C . THR A 1 175 ? -17.611 -1.735 -1.092 1.00 60.50 175 THR A C 1
ATOM 1332 O O . THR A 1 175 ? -17.028 -0.948 -1.838 1.00 60.50 175 THR A O 1
ATOM 1335 N N . ARG A 1 176 ? -18.744 -2.347 -1.457 1.00 65.31 176 ARG A N 1
ATOM 1336 C CA . ARG A 1 176 ? -19.351 -2.177 -2.785 1.00 65.31 176 ARG A CA 1
ATOM 1337 C C . ARG A 1 176 ? -19.635 -0.712 -3.122 1.00 65.31 176 ARG A C 1
ATOM 1339 O O . ARG A 1 176 ? -19.380 -0.284 -4.241 1.00 65.31 176 ARG A O 1
ATOM 1346 N N . HIS A 1 177 ? -20.132 0.064 -2.155 1.00 56.47 177 HIS A N 1
ATOM 1347 C CA . HIS A 1 177 ? -20.379 1.495 -2.353 1.00 56.47 177 HIS A CA 1
ATOM 1348 C C . HIS A 1 177 ? -19.073 2.269 -2.559 1.00 56.47 177 HIS A C 1
ATOM 1350 O O . HIS A 1 177 ? -18.998 3.121 -3.432 1.00 56.47 177 HIS A O 1
ATOM 1356 N N . VAL A 1 178 ? -18.027 1.940 -1.798 1.00 61.22 178 VAL A N 1
ATOM 1357 C CA . VAL A 1 178 ? -16.710 2.581 -1.909 1.00 61.22 178 VAL A CA 1
ATOM 1358 C C . VAL A 1 178 ? -16.076 2.324 -3.275 1.00 61.22 178 VAL A C 1
ATOM 1360 O O . VAL A 1 178 ? -15.493 3.237 -3.841 1.00 61.22 178 VAL A O 1
ATOM 1363 N N . LEU A 1 179 ? -16.223 1.117 -3.829 1.00 58.62 179 LEU A N 1
ATOM 1364 C CA . LEU A 1 179 ? -15.717 0.785 -5.164 1.00 58.62 179 LEU A CA 1
ATOM 1365 C C . LEU A 1 179 ? -16.488 1.499 -6.294 1.00 58.62 179 LEU A C 1
ATOM 1367 O O . LEU A 1 179 ? -15.947 1.682 -7.376 1.00 58.62 179 LEU A O 1
ATOM 1371 N N . ALA A 1 180 ? -17.759 1.850 -6.064 1.00 56.50 180 ALA A N 1
ATOM 1372 C CA . ALA A 1 180 ? -18.624 2.498 -7.052 1.00 56.50 180 ALA A CA 1
ATOM 1373 C C . ALA A 1 180 ? -18.530 4.034 -7.038 1.00 56.50 180 ALA A C 1
ATOM 1375 O O . ALA A 1 180 ? -18.808 4.667 -8.054 1.00 56.50 180 ALA A O 1
ATOM 1376 N N . THR A 1 181 ? -18.186 4.631 -5.891 1.00 52.88 181 THR A N 1
ATOM 1377 C CA . THR A 1 181 ? -18.085 6.093 -5.724 1.00 52.88 181 THR A CA 1
ATOM 1378 C C . THR A 1 181 ? -16.661 6.616 -5.534 1.00 52.88 181 THR A C 1
ATOM 1380 O O . THR A 1 181 ? -16.483 7.832 -5.526 1.00 52.88 181 THR A O 1
ATOM 1383 N N . GLY A 1 182 ? -15.688 5.735 -5.293 1.00 47.12 182 GLY A N 1
ATOM 1384 C CA . GLY A 1 182 ? -14.265 6.066 -5.142 1.00 47.12 182 GLY A CA 1
ATOM 1385 C C . GLY A 1 182 ? -13.516 6.033 -6.463 1.00 47.12 182 GLY A C 1
ATOM 1386 O O . GLY A 1 182 ? -12.526 6.789 -6.559 1.00 47.12 182 GLY A O 1
#

Organism: Triatoma infestans (NCBI:txid30076)

InterPro domains:
  IPR006667 SLC41A/MgtE, integral membrane domain [PF01769] (2-135)
  IPR036739 SLC41A/MgtE divalent cation transporters, integral membrane domain superfamily [G3DSA:1.10.357.20] (1-141)
  IPR036739 SLC41A/MgtE divalent cation transporters, integral membrane domain superfamily [SSF161093] (1-141)
  IPR045349 SLC41A divalent cation transporter [PTHR16228] (1-182)

Secondary structure (DSSP, 8-state):
-HHHHHHHHHHHHHHHHHHHHHHHHTT-TT-HHHHHHHHHHHHHHHHHHHHHHHHHHHHHHHHHHHHHH----HHHHHHHHHHHHHHHHHHHHHHHHHHHHHHHHHHHTT--HHHHHHHHHHHHHHHHHHHHHHHHHHHHHTTTTT-HHHHHHHHHHHHHHHHHHHHHHHH-TTTHHHHHH-

Nearest PDB structures (foldseek):
  7sqc-assembly1_1X  TM=2.323E-01  e=8.522E+00  Chlamydomonas reinhardtii
  4tql-assembly1_A  TM=1.851E-01  e=8.937E+00  synthetic construct

Foldseek 3Di:
DVPVLCVLLVVLLLVLLVVLLVCLVVVNVPDVPVVVLSLLLSLLVLLLSLQVVLQVVLVVVQVVCCVPPVDDDPLVSLLSSLLSNLLSNVLSNVLSVVLSVLSVVCSVVSHRSNVRSVVVSVVVSVVSSVVSCVVSVVVCVVCVPPPPPVSVVSVVVSVVCSVVSVVSNCVRPNRVVVVVPD

pLDDT: mean 71.03, std 9.02, range [42.75, 87.25]

Radius of gyration: 18.26 Å; Cα contacts (8 Å, |Δi|>4): 149; chains: 1; bounding box: 43×28×50 Å

Mean predicted aligned error: 10.22 Å

Solvent-accessible surface area (backbone atoms only — not comparable to full-atom values): 9635 Å² total; per-residue (Å²): 119,67,69,64,52,52,50,55,50,49,52,52,54,47,52,51,31,53,53,50,48,51,36,51,74,70,68,57,67,77,50,62,66,60,54,50,50,53,52,52,20,52,47,25,50,50,42,53,54,22,38,57,47,13,47,54,51,25,53,53,50,47,54,50,42,38,76,77,64,72,59,86,48,71,68,60,48,54,50,45,35,33,48,32,25,51,52,33,32,52,48,42,50,56,45,44,54,48,46,52,49,45,32,55,49,26,50,74,72,72,41,65,26,71,77,47,37,56,63,50,40,51,58,51,42,52,53,50,47,51,52,49,49,50,52,51,50,52,56,49,65,78,36,70,91,77,41,74,63,60,44,52,52,51,42,53,49,53,60,64,43,45,61,53,31,52,48,53,17,57,75,26,84,87,28,30,62,53,74,72,77,107

Sequence (182 aa):
LMPALLGLKGNLEMTLASRLSTEANLGRMADPKELWMMISGNLAVVQCQAIVVGFLSSLVAVILLYVFHDEFSIQKTVMLCACSVTTASVASFLLGILTVGIIMFSVYFKVNPDNVTTPVAAGLGDIISLVLLSYIASALYNTIDTLMWISIVCIIFFMLLMPLWIYIASNNEYTRHVLATG